Protein AF-A0A534IRU0-F1 (afdb_monomer_lite)

pLDDT: mean 70.31, std 22.99, range [24.11, 96.88]

Foldseek 3Di:
DPDDPPPVVVVVVVVVVVLVVLQFKKKKKKKKKKKKAFDQAKKKKKWAWDFPDAFDKDKDAFWDDWDWDQDPQGITTITIGGHIMMMMTMDMDMDTNVDDPPPPVPFDRDTTSDDPQKHKMAMDIPDQPTWMWIFIKMKMWMDGVFKIKIKADRQDIGTDHHGMDIGRYDIHDMDMDGGDPPVPVVPPVPPPPPDDDDDDDDDDDDDDDDDD

Secondary structure (DSSP, 8-state):
---STTSSHHHHHHHHHHHHHHHHEEEEEEEEEEEEE--TT-EEEEEEEPBSS--EEEEEEEEEEEEEEEETTEEEEEEEEEEEEEEEEEEEEEEETTS-TT-HHHH--PBTTEETTEEEEEEEESSTT---EEEEEEEEEEEETTEEEEE---SEEE-PPSEEEEEE-PPPPEEEEE---TTTSSSSTTTS-SS-----------------

Sequence (212 aa):
MIIVGFLLGTPVLLFGAQVGSMSATRTIDHLYNVDVRTDPSLAWTLWTPKASVDMAVTTQGSVRSIVPVTTSFGPMENVTGVGSVRVQWTLHRTFDRSVPMDSDARFSVTLSAQEDNTSHVWRMSANLNATIELSLGIHVAGSQVGESFECGGPNYSGKPSEGWDILRMGFGDCHVDYYLPWSDVILPGLVVGGAGVIGASAIALLPPKARP

Structure (mmCIF, N/CA/C/O backbone):
data_AF-A0A534IRU0-F1
#
_entry.id   AF-A0A534IRU0-F1
#
loop_
_atom_site.group_PDB
_atom_site.id
_atom_site.type_symbol
_atom_site.label_atom_id
_atom_site.label_alt_id
_atom_site.label_comp_id
_atom_site.label_asym_id
_atom_site.label_entity_id
_atom_site.label_seq_id
_atom_site.pdbx_PDB_ins_code
_atom_site.Cartn_x
_atom_site.Cartn_y
_atom_site.Cartn_z
_atom_site.occupancy
_atom_site.B_iso_or_equiv
_atom_site.auth_seq_id
_atom_site.auth_comp_id
_atom_site.auth_asym_id
_atom_site.auth_atom_id
_atom_site.pdbx_PDB_model_num
ATOM 1 N N . MET A 1 1 ? 59.462 -8.969 -29.889 1.00 31.30 1 MET A N 1
ATOM 2 C CA . MET A 1 1 ? 58.826 -8.811 -28.565 1.00 31.30 1 MET A CA 1
ATOM 3 C C . MET A 1 1 ? 57.659 -7.840 -28.729 1.00 31.30 1 MET A C 1
ATOM 5 O O . MET A 1 1 ? 57.860 -6.639 -28.662 1.00 31.30 1 MET A O 1
ATOM 9 N N . ILE A 1 2 ? 56.475 -8.342 -29.094 1.00 33.12 2 ILE A N 1
ATOM 10 C CA . ILE A 1 2 ? 55.255 -7.535 -29.293 1.00 33.12 2 ILE A CA 1
ATOM 11 C C . ILE A 1 2 ? 54.207 -8.124 -28.353 1.00 33.12 2 ILE A C 1
ATOM 13 O O . ILE A 1 2 ? 53.410 -8.970 -28.731 1.00 33.12 2 ILE A O 1
ATOM 17 N N . ILE A 1 3 ? 54.297 -7.742 -27.083 1.00 37.31 3 ILE A N 1
ATOM 18 C CA . ILE A 1 3 ? 53.297 -8.044 -26.055 1.00 37.31 3 ILE A CA 1
ATOM 19 C C . ILE A 1 3 ? 53.122 -6.753 -25.258 1.00 37.31 3 ILE A C 1
ATOM 21 O O . ILE A 1 3 ? 53.595 -6.635 -24.139 1.00 37.31 3 ILE A O 1
ATOM 25 N N . VAL A 1 4 ? 52.547 -5.727 -25.889 1.00 31.17 4 VAL A N 1
ATOM 26 C CA . VAL A 1 4 ? 52.145 -4.489 -25.188 1.00 31.17 4 VAL A CA 1
ATOM 27 C C . VAL A 1 4 ? 50.812 -3.941 -25.724 1.00 31.17 4 VAL A C 1
ATOM 29 O O . VAL A 1 4 ? 50.082 -3.287 -24.993 1.00 31.17 4 VAL A O 1
ATOM 32 N N . GLY A 1 5 ? 50.409 -4.274 -26.958 1.00 30.98 5 GLY A N 1
ATOM 33 C CA . GLY A 1 5 ? 49.167 -3.753 -27.554 1.00 30.98 5 GLY A CA 1
ATOM 34 C C . GLY A 1 5 ? 47.863 -4.442 -27.128 1.00 30.98 5 GLY A C 1
ATOM 35 O O . GLY A 1 5 ? 46.791 -3.917 -27.399 1.00 30.98 5 GLY A O 1
ATOM 36 N N . PHE A 1 6 ? 47.922 -5.603 -26.467 1.00 35.03 6 PHE A N 1
ATOM 37 C CA . PHE A 1 6 ? 46.732 -6.437 -26.222 1.00 35.03 6 PHE A CA 1
ATOM 38 C C . PHE A 1 6 ? 46.092 -6.264 -24.835 1.00 35.03 6 PHE A C 1
ATOM 40 O O . PHE A 1 6 ? 45.044 -6.843 -24.578 1.00 35.03 6 PHE A O 1
ATOM 47 N N . LEU A 1 7 ? 46.702 -5.478 -23.941 1.00 35.50 7 LEU A N 1
ATOM 48 C CA . LEU A 1 7 ? 46.230 -5.306 -22.557 1.00 35.50 7 LEU A CA 1
ATOM 49 C C . LEU A 1 7 ? 45.481 -3.987 -22.311 1.00 35.50 7 LEU A C 1
ATOM 51 O O . LEU A 1 7 ? 44.830 -3.854 -21.282 1.00 35.50 7 LEU A O 1
ATOM 55 N N . LEU A 1 8 ? 45.531 -3.033 -23.248 1.00 41.03 8 LEU A N 1
ATOM 56 C CA . LEU A 1 8 ? 44.844 -1.736 -23.129 1.00 41.03 8 LEU A CA 1
ATOM 57 C C . LEU A 1 8 ? 43.546 -1.654 -23.952 1.00 41.03 8 LEU A C 1
ATOM 59 O O . LEU A 1 8 ? 42.674 -0.856 -23.629 1.00 41.03 8 LEU A O 1
ATOM 63 N N . GLY A 1 9 ? 43.378 -2.497 -24.979 1.00 32.25 9 GLY A N 1
ATOM 64 C CA . GLY A 1 9 ? 42.157 -2.529 -25.800 1.00 32.25 9 GLY A CA 1
ATOM 65 C C . GLY A 1 9 ? 40.999 -3.299 -25.158 1.00 32.25 9 GLY A C 1
ATOM 66 O O . GLY A 1 9 ? 39.841 -2.911 -25.289 1.00 32.25 9 GLY A O 1
ATOM 67 N N . THR A 1 10 ? 41.304 -4.361 -24.414 1.00 43.12 10 THR A N 1
ATOM 68 C CA . THR A 1 10 ? 40.327 -5.173 -23.676 1.00 43.12 10 THR A CA 1
ATOM 69 C C . THR A 1 10 ? 39.610 -4.400 -22.571 1.00 43.12 10 THR A C 1
ATOM 71 O O . THR A 1 10 ? 38.384 -4.450 -22.562 1.00 43.12 10 THR A O 1
ATOM 74 N N . PRO A 1 11 ? 40.285 -3.649 -21.675 1.00 40.53 11 PRO A N 1
ATOM 75 C CA . PRO A 1 11 ? 39.578 -2.874 -20.664 1.00 40.53 11 PRO A CA 1
ATOM 76 C C . PRO A 1 11 ? 38.713 -1.783 -21.300 1.00 40.53 11 PRO A C 1
ATOM 78 O O . PRO A 1 11 ? 37.562 -1.663 -20.917 1.00 40.53 11 PRO A O 1
ATOM 81 N N . VAL A 1 12 ? 39.182 -1.051 -22.318 1.00 43.06 12 VAL A N 1
ATOM 82 C CA . VAL A 1 12 ? 38.387 0.022 -22.956 1.00 43.06 12 VAL A CA 1
ATOM 83 C C . VAL A 1 12 ? 37.134 -0.515 -23.656 1.00 43.06 12 VAL A C 1
ATOM 85 O O . VAL A 1 12 ? 36.068 0.082 -23.534 1.00 43.06 12 VAL A O 1
ATOM 88 N N . LEU A 1 13 ? 37.220 -1.662 -24.338 1.00 38.91 13 LEU A N 1
ATOM 89 C CA . LEU A 1 13 ? 36.048 -2.312 -24.937 1.00 38.91 13 LEU A CA 1
ATOM 90 C C . LEU A 1 13 ? 35.100 -2.891 -23.879 1.00 38.91 13 LEU A C 1
ATOM 92 O O . LEU A 1 13 ? 33.888 -2.812 -24.052 1.00 38.91 13 LEU A O 1
ATOM 96 N N . LEU A 1 14 ? 35.628 -3.433 -22.777 1.00 37.44 14 LEU A N 1
ATOM 97 C CA . LEU A 1 14 ? 34.817 -3.934 -21.664 1.00 37.44 14 LEU A CA 1
ATOM 98 C C . LEU A 1 14 ? 34.126 -2.793 -20.908 1.00 37.44 14 LEU A C 1
ATOM 100 O O . LEU A 1 14 ? 32.939 -2.905 -20.631 1.00 37.44 14 LEU A O 1
ATOM 104 N N . PHE A 1 15 ? 34.815 -1.680 -20.646 1.00 42.28 15 PHE A N 1
ATOM 105 C CA . PHE A 1 15 ? 34.232 -0.477 -20.047 1.00 42.28 15 PHE A CA 1
ATOM 106 C C . PHE A 1 15 ? 33.221 0.177 -20.993 1.00 42.28 15 PHE A C 1
ATOM 108 O O . PHE A 1 15 ? 32.134 0.530 -20.557 1.00 42.28 15 PHE A O 1
ATOM 115 N N . GLY A 1 16 ? 33.513 0.275 -22.293 1.00 32.31 16 GLY A N 1
ATOM 116 C CA . GLY A 1 16 ? 32.567 0.790 -23.288 1.00 32.31 16 GLY A CA 1
ATOM 117 C C . GLY A 1 16 ? 31.319 -0.086 -23.438 1.00 32.31 16 GLY A C 1
ATOM 118 O O . GLY A 1 16 ? 30.212 0.437 -23.536 1.00 32.31 16 GLY A O 1
ATOM 119 N N . ALA A 1 17 ? 31.469 -1.413 -23.390 1.00 41.66 17 ALA A N 1
ATOM 120 C CA . ALA A 1 17 ? 30.346 -2.348 -23.399 1.00 41.66 17 ALA A CA 1
ATOM 121 C C . ALA A 1 17 ? 29.557 -2.321 -22.082 1.00 41.66 17 ALA A C 1
ATOM 123 O O . ALA A 1 17 ? 28.333 -2.383 -22.117 1.00 41.66 17 ALA A O 1
ATOM 124 N N . GLN A 1 18 ? 30.224 -2.176 -20.933 1.00 43.22 18 GLN A N 1
ATOM 125 C CA . GLN A 1 18 ? 29.572 -2.039 -19.629 1.00 43.22 18 GLN A CA 1
ATOM 126 C C . GLN A 1 18 ? 28.800 -0.724 -19.530 1.00 43.22 18 GLN A C 1
ATOM 128 O O . GLN A 1 18 ? 27.612 -0.760 -19.234 1.00 43.22 18 GLN A O 1
ATOM 133 N N . VAL A 1 19 ? 29.409 0.410 -19.882 1.00 45.69 19 VAL A N 1
ATOM 134 C CA . VAL A 1 19 ? 28.742 1.721 -19.931 1.00 45.69 19 VAL A CA 1
ATOM 135 C C . VAL A 1 19 ? 27.625 1.721 -20.979 1.00 45.69 19 VAL A C 1
ATOM 137 O O . VAL A 1 19 ? 26.532 2.205 -20.703 1.00 45.69 19 VAL A O 1
ATOM 140 N N . GLY A 1 20 ? 27.844 1.100 -22.142 1.00 40.44 20 GLY A N 1
ATOM 141 C CA . GLY A 1 20 ? 26.822 0.914 -23.173 1.00 40.44 20 GLY A CA 1
ATOM 142 C C . GLY A 1 20 ? 25.637 0.077 -22.685 1.00 40.44 20 GLY A C 1
ATOM 143 O O . GLY A 1 20 ? 24.493 0.492 -22.849 1.00 40.44 20 GLY A O 1
ATOM 144 N N . SER A 1 21 ? 25.895 -1.050 -22.017 1.00 49.34 21 SER A N 1
ATOM 145 C CA . SER A 1 21 ? 24.863 -1.918 -21.436 1.00 49.34 21 SER A CA 1
ATOM 146 C C . SER A 1 21 ? 24.114 -1.250 -20.280 1.00 49.34 21 SER A C 1
ATOM 148 O O . SER A 1 21 ? 22.890 -1.291 -20.257 1.00 49.34 21 SER A O 1
ATOM 150 N N . MET A 1 22 ? 24.815 -0.536 -19.392 1.00 48.47 22 MET A N 1
ATOM 151 C CA . MET A 1 22 ? 24.213 0.242 -18.306 1.00 48.47 22 MET A CA 1
ATOM 152 C C . MET A 1 22 ? 23.376 1.404 -18.856 1.00 48.47 22 MET A C 1
ATOM 154 O O . MET A 1 22 ? 22.327 1.717 -18.304 1.00 48.47 22 MET A O 1
ATOM 158 N N . SER A 1 23 ? 23.781 1.999 -19.984 1.00 57.50 23 SER A N 1
ATOM 159 C CA . SER A 1 23 ? 22.988 3.008 -20.705 1.00 57.50 23 SER A CA 1
ATOM 160 C C . SER A 1 23 ? 21.776 2.434 -21.452 1.00 57.50 23 SER A C 1
ATOM 162 O O . SER A 1 23 ? 20.895 3.189 -21.866 1.00 57.50 23 SER A O 1
ATOM 164 N N . ALA A 1 24 ? 21.737 1.112 -21.652 1.00 60.44 24 ALA A N 1
ATOM 165 C CA . ALA A 1 24 ? 20.678 0.394 -22.357 1.00 60.44 24 ALA A CA 1
ATOM 166 C C . ALA A 1 24 ? 19.673 -0.275 -21.407 1.00 60.44 24 ALA A C 1
ATOM 168 O O . ALA A 1 24 ? 18.633 -0.740 -21.864 1.00 60.44 24 ALA A O 1
ATOM 169 N N . THR A 1 25 ? 19.951 -0.316 -20.104 1.00 70.69 25 THR A N 1
ATOM 170 C CA . THR A 1 25 ? 19.052 -0.877 -19.092 1.00 70.69 25 THR A CA 1
ATOM 171 C C . THR A 1 25 ? 18.449 0.217 -18.227 1.00 70.69 25 THR A C 1
ATOM 173 O O . THR A 1 25 ? 19.157 1.110 -17.764 1.00 70.69 25 THR A O 1
ATOM 176 N N . ARG A 1 26 ? 17.152 0.104 -17.952 1.00 74.88 26 ARG A N 1
ATOM 177 C CA . ARG A 1 26 ? 16.434 0.946 -16.994 1.00 74.88 26 ARG A CA 1
ATOM 178 C C . ARG A 1 26 ? 15.885 0.077 -15.871 1.00 74.88 26 ARG A C 1
ATOM 180 O O . ARG A 1 26 ? 15.280 -0.964 -16.135 1.00 74.88 26 ARG A O 1
ATOM 187 N N . THR A 1 27 ? 16.067 0.511 -14.634 1.00 83.31 27 THR A N 1
ATOM 188 C CA . THR A 1 27 ? 15.465 -0.111 -13.450 1.00 83.31 27 THR A CA 1
ATOM 189 C C . THR A 1 27 ? 14.258 0.695 -13.004 1.00 83.31 27 THR A C 1
ATOM 191 O O . THR A 1 27 ? 14.302 1.923 -13.024 1.00 83.31 27 THR A O 1
ATOM 194 N N . ILE A 1 28 ? 13.172 0.009 -12.650 1.00 83.81 28 ILE A N 1
ATOM 195 C CA . ILE A 1 28 ? 11.937 0.609 -12.142 1.00 83.81 28 ILE A CA 1
ATOM 196 C C . ILE A 1 28 ? 11.511 -0.152 -10.889 1.00 83.81 28 ILE A C 1
ATOM 198 O O . ILE A 1 28 ? 11.293 -1.365 -10.937 1.00 83.81 28 ILE A O 1
ATOM 202 N N . ASP A 1 29 ? 11.356 0.583 -9.799 1.00 87.62 29 ASP A N 1
ATOM 203 C CA . ASP A 1 29 ? 10.883 0.118 -8.507 1.00 87.62 29 ASP A CA 1
ATOM 204 C C . ASP A 1 29 ? 9.484 0.660 -8.240 1.00 87.62 29 ASP A C 1
ATOM 206 O O . ASP A 1 29 ? 9.260 1.869 -8.245 1.00 87.62 29 ASP A O 1
ATOM 210 N N . HIS A 1 30 ? 8.544 -0.243 -7.978 1.00 86.81 30 HIS A N 1
ATOM 211 C CA . HIS A 1 30 ? 7.201 0.097 -7.519 1.00 86.81 30 HIS A CA 1
ATOM 212 C C . HIS A 1 30 ? 7.085 -0.204 -6.035 1.00 86.81 30 HIS A C 1
ATOM 214 O O . HIS A 1 30 ? 7.456 -1.293 -5.586 1.00 86.81 30 HIS A O 1
ATOM 220 N N . LEU A 1 31 ? 6.531 0.740 -5.290 1.00 88.81 31 LEU A N 1
ATOM 221 C CA . LEU A 1 31 ? 6.338 0.664 -3.852 1.00 88.81 31 LEU A CA 1
ATOM 222 C C . LEU A 1 31 ? 4.876 0.964 -3.544 1.00 88.81 31 LEU A C 1
ATOM 224 O O . LEU A 1 31 ? 4.389 2.042 -3.862 1.00 88.81 31 LEU A O 1
ATOM 228 N N . TYR A 1 32 ? 4.183 0.037 -2.898 1.00 88.31 32 TYR A N 1
ATOM 229 C CA . TYR A 1 32 ? 2.865 0.287 -2.329 1.00 88.31 32 TYR A CA 1
ATOM 230 C C . TYR A 1 32 ? 2.980 0.256 -0.809 1.00 88.31 32 TYR A C 1
ATOM 232 O O . TYR A 1 32 ? 3.400 -0.749 -0.239 1.00 88.31 32 TYR A O 1
ATOM 240 N N . ASN A 1 33 ? 2.649 1.371 -0.166 1.00 90.25 33 ASN A N 1
ATOM 241 C CA . ASN A 1 33 ? 2.799 1.568 1.269 1.00 90.25 33 ASN A CA 1
ATOM 242 C C . ASN A 1 33 ? 1.431 1.686 1.939 1.00 90.25 33 ASN A C 1
ATOM 244 O O . ASN A 1 33 ? 0.564 2.433 1.481 1.00 90.25 33 ASN A O 1
ATOM 248 N N . VAL A 1 34 ? 1.281 0.978 3.056 1.00 91.88 34 VAL A N 1
ATOM 249 C CA . VAL A 1 34 ? 0.159 1.079 3.989 1.00 91.88 34 VAL A CA 1
ATOM 250 C C . VAL A 1 34 ? 0.735 1.372 5.370 1.00 91.88 34 VAL A C 1
ATOM 252 O O . VAL A 1 34 ? 1.361 0.516 5.997 1.00 91.88 34 VAL A O 1
ATOM 255 N N . ASP A 1 35 ? 0.513 2.583 5.856 1.00 94.19 35 ASP A N 1
ATOM 256 C CA . ASP A 1 35 ? 0.901 3.045 7.182 1.00 94.19 35 ASP A CA 1
ATOM 257 C C . ASP A 1 35 ? -0.344 3.182 8.056 1.00 94.19 35 ASP A C 1
ATOM 259 O O . ASP A 1 35 ? -1.236 3.977 7.759 1.00 94.19 35 ASP A O 1
ATOM 263 N N . VAL A 1 36 ? -0.385 2.449 9.165 1.00 95.25 36 VAL A N 1
ATOM 264 C CA . VAL A 1 36 ? -1.433 2.573 10.182 1.00 95.25 36 VAL A CA 1
ATOM 265 C C . VAL A 1 36 ? -0.831 3.220 11.418 1.00 95.25 36 VAL A C 1
ATOM 267 O O . VAL A 1 36 ? 0.158 2.729 11.964 1.00 95.25 36 VAL A O 1
ATOM 270 N N . ARG A 1 37 ? -1.434 4.312 11.884 1.00 95.81 37 ARG A N 1
ATOM 271 C CA . ARG A 1 37 ? -1.051 5.017 13.110 1.00 95.81 37 ARG A CA 1
ATOM 272 C C . ARG A 1 37 ? -2.208 5.008 14.094 1.00 95.81 37 ARG A C 1
ATOM 274 O O . ARG A 1 37 ? -3.296 5.499 13.803 1.00 95.81 37 ARG A O 1
ATOM 281 N N . THR A 1 38 ? -1.975 4.414 15.256 1.00 95.38 38 THR A N 1
ATOM 282 C CA . THR A 1 38 ? -2.978 4.282 16.317 1.00 95.38 38 THR A CA 1
ATOM 283 C C . THR A 1 38 ? -2.335 3.902 17.654 1.00 95.38 38 THR A C 1
ATOM 285 O O . THR A 1 38 ? -1.119 3.680 17.731 1.00 95.38 38 THR A O 1
ATOM 288 N N . ASP A 1 39 ? -3.160 3.813 18.699 1.00 94.50 39 ASP A N 1
ATOM 289 C CA . ASP A 1 39 ? -2.761 3.467 20.060 1.00 94.50 39 ASP A CA 1
ATOM 290 C C . ASP A 1 39 ? -2.065 2.096 20.119 1.00 94.50 39 ASP A C 1
ATOM 292 O O . ASP A 1 39 ? -2.573 1.135 19.536 1.00 94.50 39 ASP A O 1
ATOM 296 N N . PRO A 1 40 ? -0.952 1.940 20.866 1.00 93.75 40 PRO A N 1
ATOM 297 C CA . PRO A 1 40 ? -0.112 0.737 20.830 1.00 93.75 40 PRO A CA 1
ATOM 298 C C . PRO A 1 40 ? -0.810 -0.586 21.163 1.00 93.75 40 PRO A C 1
ATOM 300 O O . PRO A 1 40 ? -0.311 -1.642 20.786 1.00 93.75 40 PRO A O 1
ATOM 303 N N . SER A 1 41 ? -1.924 -0.549 21.895 1.00 93.56 41 SER A N 1
ATOM 304 C CA . SER A 1 41 ? -2.689 -1.729 22.310 1.00 93.56 41 SER A CA 1
ATOM 305 C C . SER A 1 41 ? -3.928 -1.991 21.452 1.00 93.56 41 SER A C 1
ATOM 307 O O . 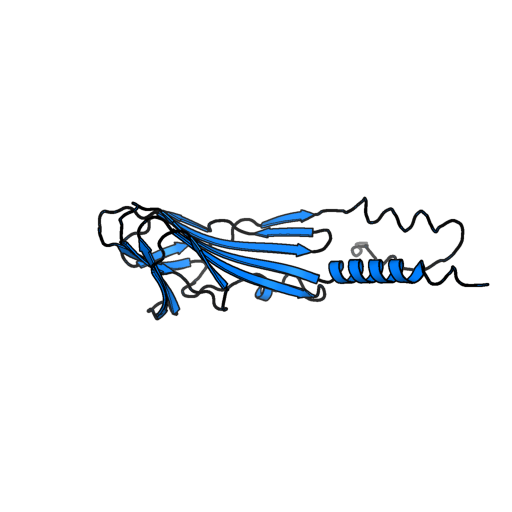SER A 1 41 ? -4.580 -3.023 21.633 1.00 93.56 41 SER A O 1
ATOM 309 N N . LEU A 1 42 ? -4.273 -1.092 20.525 1.00 95.00 42 LEU A N 1
ATOM 310 C CA . LEU A 1 42 ? -5.474 -1.233 19.715 1.00 95.00 42 LEU A CA 1
ATOM 311 C C . LEU A 1 42 ? -5.275 -2.317 18.658 1.00 95.00 42 LEU A C 1
ATOM 313 O O . LEU A 1 42 ? -4.418 -2.191 17.785 1.00 95.00 42 LEU A O 1
ATOM 317 N N . ALA A 1 43 ? -6.105 -3.356 18.713 1.00 95.50 43 ALA A N 1
ATOM 318 C CA . ALA A 1 43 ? -6.213 -4.341 17.647 1.00 95.50 43 ALA A CA 1
ATOM 319 C C . ALA A 1 43 ? -7.156 -3.845 16.547 1.00 95.50 43 ALA A C 1
ATOM 321 O O . ALA A 1 43 ? -8.232 -3.305 16.831 1.00 95.50 43 ALA A O 1
ATOM 322 N N . TRP A 1 44 ? -6.766 -4.069 15.297 1.00 95.75 44 TRP A N 1
ATOM 323 C CA . TRP A 1 44 ? -7.523 -3.628 14.133 1.00 95.75 44 TRP A CA 1
ATOM 324 C C . TRP A 1 44 ? -7.370 -4.589 12.954 1.00 95.75 44 TRP A C 1
ATOM 326 O O . TRP A 1 44 ? -6.466 -5.427 12.897 1.00 95.75 44 TRP A O 1
ATOM 336 N N . THR A 1 45 ? -8.310 -4.470 12.025 1.00 96.19 45 THR A N 1
ATOM 337 C CA . THR A 1 45 ? -8.342 -5.153 10.734 1.00 96.19 45 THR A CA 1
ATOM 338 C C . THR A 1 45 ? -8.565 -4.115 9.647 1.00 96.19 45 THR A C 1
ATOM 340 O O . THR A 1 45 ? -9.405 -3.224 9.796 1.00 96.19 45 THR A O 1
ATOM 343 N N . LEU A 1 46 ? -7.809 -4.238 8.565 1.00 95.25 46 LEU A N 1
ATOM 344 C CA . LEU A 1 46 ? -7.885 -3.379 7.400 1.00 95.25 46 LEU A CA 1
ATOM 345 C C . LEU A 1 46 ? -7.928 -4.252 6.147 1.00 95.25 46 LEU A C 1
ATOM 347 O O . LEU A 1 46 ? -7.085 -5.130 5.976 1.00 95.25 46 LEU A O 1
ATOM 351 N N . TRP A 1 47 ? -8.889 -4.007 5.266 1.00 94.44 47 TRP A N 1
ATOM 352 C CA . TRP A 1 47 ? -8.875 -4.553 3.915 1.00 94.44 47 TRP A CA 1
ATOM 353 C C . TRP A 1 47 ? -8.396 -3.466 2.972 1.00 94.44 47 TRP A C 1
ATOM 355 O O . TRP A 1 47 ? -9.044 -2.423 2.848 1.00 94.44 47 TRP A O 1
ATOM 365 N N . THR A 1 48 ? -7.253 -3.704 2.335 1.00 91.50 48 THR A N 1
ATOM 366 C CA . THR A 1 48 ? -6.641 -2.767 1.393 1.00 91.50 48 THR A CA 1
ATOM 367 C C . THR A 1 48 ? -6.657 -3.318 -0.029 1.00 91.50 48 THR A C 1
ATOM 369 O O . THR A 1 48 ? -6.680 -4.536 -0.227 1.00 91.50 48 THR A O 1
ATOM 372 N N . PRO A 1 49 ? -6.641 -2.441 -1.043 1.00 87.69 49 PRO A N 1
ATOM 373 C CA . PRO A 1 49 ? -6.458 -2.845 -2.428 1.00 87.69 49 PRO A CA 1
ATOM 374 C C . PRO A 1 49 ? -5.236 -3.743 -2.602 1.00 87.69 49 PRO A C 1
ATOM 376 O O . PRO A 1 49 ? -4.170 -3.482 -2.036 1.00 87.69 49 PRO A O 1
ATOM 379 N N . LYS A 1 50 ? -5.402 -4.790 -3.405 1.00 86.00 50 LYS A N 1
ATOM 380 C CA . LYS A 1 50 ? -4.364 -5.75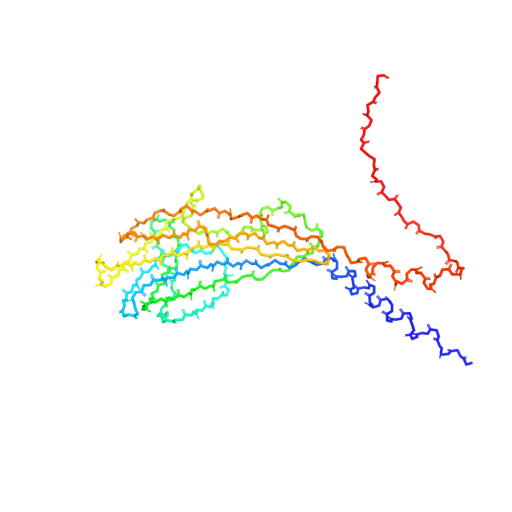0 -3.764 1.00 86.00 50 LYS A CA 1
ATOM 381 C C . LYS A 1 50 ? -3.762 -5.369 -5.113 1.00 86.00 50 LYS A C 1
ATOM 383 O O . LYS A 1 50 ? -4.489 -5.071 -6.055 1.00 86.00 50 LYS A O 1
ATOM 388 N N . ALA A 1 51 ? -2.443 -5.440 -5.246 1.00 82.94 51 ALA A N 1
ATOM 389 C CA . ALA A 1 51 ? -1.805 -5.304 -6.549 1.00 82.94 51 ALA A CA 1
ATOM 390 C C . ALA A 1 51 ? -2.212 -6.446 -7.499 1.00 82.94 51 ALA A C 1
ATOM 392 O O . ALA A 1 51 ? -2.267 -7.614 -7.117 1.00 82.94 51 ALA A O 1
ATOM 393 N N . SER A 1 52 ? -2.465 -6.113 -8.765 1.00 79.38 52 SER A N 1
ATOM 394 C CA . SER A 1 52 ? -2.744 -7.081 -9.844 1.00 79.38 52 SER A CA 1
ATOM 395 C C . SER A 1 52 ? -1.581 -8.038 -10.143 1.00 79.38 52 SER A C 1
ATOM 397 O O . SER A 1 52 ? -1.755 -9.028 -10.851 1.00 79.38 52 SER A O 1
ATOM 399 N N . VAL A 1 53 ? -0.402 -7.746 -9.599 1.00 82.31 53 VAL A N 1
ATOM 400 C CA . VAL A 1 53 ? 0.823 -8.531 -9.716 1.00 82.31 53 VAL A CA 1
ATOM 401 C C . VAL A 1 53 ? 1.338 -8.888 -8.331 1.00 82.31 53 VAL A C 1
ATOM 403 O O . VAL A 1 53 ? 1.156 -8.127 -7.380 1.00 82.31 53 VAL A O 1
ATOM 406 N N . ASP A 1 54 ? 2.020 -10.023 -8.226 1.00 84.69 54 ASP A N 1
ATOM 407 C CA . ASP A 1 54 ? 2.666 -10.406 -6.978 1.00 84.69 54 ASP A CA 1
ATOM 408 C C . ASP A 1 54 ? 3.849 -9.472 -6.684 1.00 84.69 54 ASP A C 1
ATOM 410 O O . ASP A 1 54 ? 4.682 -9.184 -7.548 1.00 84.69 54 ASP A O 1
ATOM 414 N N . MET A 1 55 ? 3.908 -8.991 -5.445 1.00 88.81 55 MET A N 1
ATOM 415 C CA . MET A 1 55 ? 4.931 -8.078 -4.941 1.00 88.81 55 MET A CA 1
ATOM 416 C C . MET A 1 55 ? 5.529 -8.660 -3.660 1.00 88.81 55 MET A C 1
ATOM 418 O O . MET A 1 55 ? 4.817 -9.272 -2.859 1.00 88.81 55 MET A O 1
ATOM 422 N N . ALA A 1 56 ? 6.827 -8.458 -3.443 1.00 92.69 56 ALA A N 1
ATOM 423 C CA . ALA A 1 56 ? 7.468 -8.859 -2.196 1.00 92.69 56 ALA A CA 1
ATOM 424 C C . ALA A 1 56 ? 6.955 -7.977 -1.051 1.00 92.69 56 ALA A C 1
ATOM 426 O O . ALA A 1 56 ? 6.822 -6.770 -1.225 1.00 92.69 56 ALA A O 1
ATOM 427 N N . VAL A 1 57 ? 6.670 -8.558 0.116 1.00 93.62 57 VAL A N 1
ATOM 428 C CA . VAL A 1 57 ? 6.104 -7.824 1.256 1.00 93.62 57 VAL A CA 1
ATOM 429 C C . VAL A 1 57 ? 7.106 -7.702 2.396 1.00 93.62 57 VAL A C 1
ATOM 431 O O . VAL A 1 57 ? 7.795 -8.655 2.757 1.00 93.62 57 VAL A O 1
ATOM 434 N N . THR A 1 58 ? 7.157 -6.516 2.988 1.00 95.12 58 THR A N 1
ATOM 435 C CA . THR A 1 58 ? 7.905 -6.225 4.210 1.00 95.12 58 THR A CA 1
ATOM 436 C C . THR A 1 58 ? 6.994 -5.528 5.211 1.00 95.12 58 THR A C 1
ATOM 438 O O . THR A 1 58 ? 6.099 -4.769 4.839 1.00 95.12 58 THR A O 1
ATOM 441 N N . THR A 1 59 ? 7.195 -5.806 6.496 1.00 95.94 59 THR A N 1
ATOM 442 C CA . THR A 1 59 ? 6.349 -5.291 7.578 1.00 95.94 59 THR A CA 1
ATOM 443 C C . THR A 1 59 ? 7.196 -4.706 8.697 1.00 95.94 59 THR A C 1
ATOM 445 O O . THR A 1 59 ? 8.237 -5.265 9.043 1.00 95.94 59 THR A O 1
ATOM 448 N N . GLN A 1 60 ? 6.721 -3.629 9.313 1.00 95.44 60 GLN A N 1
ATOM 449 C CA . GLN A 1 60 ? 7.273 -3.052 10.537 1.00 95.44 60 GLN A CA 1
ATOM 450 C C . GLN A 1 60 ? 6.168 -2.925 11.589 1.00 95.44 60 GLN A C 1
ATOM 452 O O . GLN A 1 60 ? 5.030 -2.585 11.264 1.00 95.44 60 GLN A O 1
ATOM 457 N N . GLY A 1 61 ? 6.514 -3.161 12.854 1.00 93.50 61 GLY A N 1
ATOM 458 C CA . GLY A 1 61 ? 5.546 -3.209 13.950 1.00 93.50 61 GLY A CA 1
ATOM 459 C C . GLY A 1 61 ? 4.843 -4.565 14.063 1.00 93.50 61 GLY A C 1
ATOM 460 O O . GLY A 1 61 ? 5.288 -5.570 13.509 1.00 93.50 61 GLY A O 1
ATOM 461 N N . SER A 1 62 ? 3.745 -4.594 14.816 1.00 93.94 62 SER A N 1
ATOM 462 C CA . SER A 1 62 ? 3.033 -5.827 15.172 1.00 93.94 62 SER A CA 1
ATOM 463 C C . SER A 1 62 ? 1.948 -6.184 14.152 1.00 93.94 62 SER A C 1
ATOM 465 O O . SER A 1 62 ? 0.753 -6.143 14.458 1.00 93.94 62 SER A O 1
ATOM 467 N N . VAL A 1 63 ? 2.365 -6.545 12.936 1.00 94.44 63 VAL A N 1
ATOM 468 C CA . VAL A 1 63 ? 1.478 -7.134 11.917 1.00 94.44 63 VAL A CA 1
ATOM 469 C C . VAL A 1 63 ? 1.241 -8.606 12.253 1.00 94.44 63 VAL A C 1
ATOM 471 O O . VAL A 1 63 ? 2.184 -9.349 12.516 1.00 94.44 63 VAL A O 1
ATOM 474 N N . ARG A 1 64 ? -0.022 -9.033 12.270 1.00 91.25 64 ARG A N 1
ATOM 475 C CA . ARG A 1 64 ? -0.418 -10.406 12.619 1.00 91.25 64 ARG A CA 1
ATOM 476 C C . ARG A 1 64 ? -0.643 -11.277 11.393 1.00 91.25 64 ARG A C 1
ATOM 478 O O . ARG A 1 64 ? -0.241 -12.436 11.392 1.00 91.25 64 ARG A O 1
ATOM 485 N N . SER A 1 65 ? -1.301 -10.742 10.370 1.00 89.69 65 SER A N 1
ATOM 486 C CA . SER A 1 65 ? -1.574 -11.479 9.139 1.00 89.69 65 SER A CA 1
ATOM 487 C C . SER A 1 65 ? -1.728 -10.542 7.955 1.00 89.69 65 SER A C 1
ATOM 489 O O . SER A 1 65 ? -2.258 -9.442 8.100 1.00 89.69 65 SER A O 1
ATOM 491 N N . ILE A 1 66 ? -1.330 -11.037 6.787 1.00 92.38 66 ILE A N 1
ATOM 492 C CA . ILE A 1 66 ? -1.664 -10.481 5.479 1.00 92.38 66 ILE A CA 1
ATOM 493 C C . ILE A 1 66 ? -2.162 -11.666 4.662 1.00 92.38 66 ILE A C 1
ATOM 495 O O . ILE A 1 66 ? -1.391 -12.584 4.379 1.00 92.38 66 ILE A O 1
ATOM 499 N N . VAL A 1 67 ? -3.464 -11.707 4.394 1.00 92.44 67 VAL A N 1
ATOM 500 C CA . VAL A 1 67 ? -4.088 -12.805 3.648 1.00 92.44 67 VAL A CA 1
ATOM 501 C C . VAL A 1 67 ? -5.042 -12.258 2.591 1.00 92.44 67 VAL A C 1
ATOM 503 O O . VAL A 1 67 ? -5.773 -11.309 2.880 1.00 92.44 67 VAL A O 1
ATOM 506 N N . PRO A 1 68 ? -5.122 -12.874 1.401 1.00 91.00 68 PRO A N 1
ATOM 507 C CA . PRO A 1 68 ? -6.097 -12.466 0.401 1.00 91.00 68 PRO A CA 1
ATOM 508 C C . PRO A 1 68 ? -7.533 -12.640 0.911 1.00 91.00 68 PRO A C 1
ATOM 510 O O . PRO A 1 68 ? -7.875 -13.661 1.512 1.00 91.00 68 PRO A O 1
ATOM 513 N N . VAL A 1 69 ? -8.397 -11.673 0.614 1.00 92.69 69 VAL A N 1
ATOM 514 C CA . VAL A 1 69 ? -9.842 -11.728 0.867 1.00 92.69 69 VAL A CA 1
ATOM 515 C C . VAL A 1 69 ? -10.600 -11.341 -0.400 1.00 92.69 69 VAL A C 1
ATOM 517 O O . VAL A 1 69 ? -10.181 -10.458 -1.139 1.00 92.69 69 VAL A O 1
ATOM 520 N N . THR A 1 70 ? -11.712 -12.017 -0.689 1.00 91.00 70 THR A N 1
ATOM 521 C CA . THR A 1 70 ? -12.594 -11.645 -1.808 1.00 91.00 70 THR A CA 1
ATOM 522 C C . THR A 1 70 ? -13.751 -10.813 -1.278 1.00 91.00 70 THR A C 1
ATOM 524 O O . THR A 1 70 ? -14.414 -11.220 -0.326 1.00 91.00 70 THR A O 1
ATOM 527 N N . THR A 1 71 ? -13.996 -9.659 -1.893 1.00 90.12 71 THR A N 1
ATOM 528 C CA . THR A 1 71 ? -15.047 -8.716 -1.491 1.00 90.12 71 THR A CA 1
ATOM 529 C C . THR A 1 71 ? -15.973 -8.408 -2.669 1.00 90.12 71 THR A C 1
ATOM 531 O O . THR A 1 71 ? -15.687 -8.785 -3.806 1.00 90.12 71 THR A O 1
ATOM 534 N N . SER A 1 72 ? -17.070 -7.687 -2.421 1.00 87.19 72 SER A N 1
ATOM 535 C CA . SER A 1 72 ? -17.954 -7.181 -3.483 1.00 87.19 72 SER A CA 1
ATOM 536 C C . SER A 1 72 ? -17.256 -6.222 -4.453 1.00 87.19 72 SER A C 1
ATOM 538 O O . SER A 1 72 ? -17.743 -6.035 -5.561 1.00 87.19 72 SER A O 1
ATOM 540 N N . PHE A 1 73 ? -16.121 -5.645 -4.050 1.00 84.44 73 PHE A N 1
ATOM 541 C CA . PHE A 1 73 ? -15.315 -4.725 -4.855 1.00 84.44 73 PHE A CA 1
ATOM 542 C C . PHE A 1 73 ? -14.107 -5.417 -5.513 1.00 84.44 73 PHE A C 1
ATOM 544 O O . PHE A 1 73 ? -13.295 -4.771 -6.167 1.00 84.44 73 PHE A O 1
ATOM 551 N N . GLY A 1 74 ? -13.979 -6.741 -5.356 1.00 85.81 74 GLY A N 1
ATOM 552 C CA . GLY A 1 74 ? -12.878 -7.538 -5.897 1.00 85.81 74 GLY A CA 1
ATOM 553 C C . GLY A 1 74 ? -11.926 -8.088 -4.826 1.00 85.81 74 GLY A C 1
ATOM 554 O O . GLY A 1 74 ? -12.232 -8.044 -3.627 1.00 85.81 74 GLY A O 1
ATOM 555 N N . PRO A 1 75 ? -10.787 -8.673 -5.242 1.00 88.62 75 PRO A N 1
ATOM 556 C CA . PRO A 1 75 ? -9.797 -9.221 -4.317 1.00 88.62 75 PRO A CA 1
ATOM 557 C C . PRO A 1 75 ? -9.118 -8.094 -3.533 1.00 88.62 75 PRO A C 1
ATOM 559 O O . PRO A 1 75 ? -8.816 -7.059 -4.103 1.00 88.62 75 PRO A O 1
ATOM 562 N N . MET A 1 76 ? -8.845 -8.279 -2.251 1.00 91.62 76 MET A N 1
ATOM 563 C CA . MET A 1 76 ? -8.170 -7.313 -1.377 1.00 91.62 76 MET A CA 1
ATOM 564 C C . MET A 1 76 ? -7.185 -8.048 -0.463 1.00 91.62 76 MET A C 1
ATOM 566 O O . MET A 1 76 ? -7.235 -9.275 -0.355 1.00 91.62 76 MET A O 1
ATOM 570 N N . GLU A 1 77 ? -6.293 -7.317 0.198 1.00 93.19 77 GLU A N 1
ATOM 571 C CA . GLU A 1 77 ? -5.426 -7.855 1.247 1.00 93.19 77 GLU A CA 1
ATOM 572 C C . GLU A 1 77 ? -6.035 -7.562 2.618 1.00 93.19 77 GLU A C 1
ATOM 574 O O . GLU A 1 77 ? -6.293 -6.410 2.967 1.00 93.19 77 GLU A O 1
ATOM 579 N N . ASN A 1 78 ? -6.271 -8.610 3.406 1.00 94.69 78 ASN A N 1
ATOM 580 C CA . ASN A 1 78 ? -6.693 -8.500 4.793 1.00 94.69 78 ASN A CA 1
ATOM 581 C C . ASN A 1 78 ? -5.460 -8.397 5.692 1.00 94.69 78 ASN A C 1
ATOM 583 O O . ASN A 1 78 ? -4.806 -9.399 6.003 1.00 94.69 78 ASN A O 1
ATOM 587 N N . VAL A 1 79 ? -5.171 -7.167 6.103 1.00 95.75 79 VAL A N 1
ATOM 588 C CA . VAL A 1 79 ? -4.083 -6.807 7.000 1.00 95.75 79 VAL A CA 1
ATOM 589 C C . VAL A 1 79 ? -4.636 -6.682 8.414 1.00 95.75 79 VAL A C 1
ATOM 591 O O . VAL A 1 79 ? -5.502 -5.852 8.690 1.00 95.75 79 VAL A O 1
ATOM 594 N N . THR A 1 80 ? -4.113 -7.482 9.337 1.00 96.38 80 THR A N 1
ATOM 595 C CA . THR A 1 80 ? -4.452 -7.373 10.762 1.00 96.38 80 THR A CA 1
ATOM 596 C C . THR A 1 80 ? -3.225 -7.002 11.575 1.00 96.38 80 THR A C 1
ATOM 598 O O . THR A 1 80 ? -2.102 -7.415 11.266 1.00 96.38 80 THR A O 1
ATOM 601 N N . GLY A 1 81 ? -3.425 -6.232 12.639 1.00 96.25 81 GLY A N 1
ATOM 602 C CA . GLY A 1 81 ? -2.318 -5.757 13.457 1.00 96.25 81 GLY A CA 1
ATOM 603 C C . GLY A 1 81 ? -2.743 -5.233 14.818 1.00 96.25 81 GLY A C 1
ATOM 604 O O . GLY A 1 81 ? -3.925 -5.214 15.172 1.00 96.25 81 GLY A O 1
ATOM 605 N N . VAL A 1 82 ? -1.737 -4.848 15.599 1.00 96.31 82 VAL A N 1
ATOM 606 C CA . VAL A 1 82 ? -1.902 -4.156 16.879 1.00 96.31 82 VAL A CA 1
ATOM 607 C C . VAL A 1 82 ? -0.987 -2.944 16.908 1.00 96.31 82 VAL A C 1
ATOM 609 O O . VAL A 1 82 ? 0.193 -3.053 16.573 1.00 96.31 82 VAL A O 1
ATOM 612 N N . GLY A 1 83 ? -1.521 -1.805 17.335 1.00 95.56 83 GLY A N 1
ATOM 613 C CA . GLY A 1 83 ? -0.767 -0.562 17.361 1.00 95.56 83 GLY A CA 1
ATOM 614 C C . GLY A 1 83 ? -0.426 -0.049 15.970 1.00 95.56 83 GLY A C 1
ATOM 615 O O . GLY A 1 83 ? -1.066 -0.400 14.977 1.00 95.56 83 GLY A O 1
ATOM 616 N N . SER A 1 84 ? 0.577 0.821 15.917 1.00 96.62 84 SER A N 1
ATOM 617 C CA . SER A 1 84 ? 1.039 1.406 14.662 1.00 96.62 84 SER A CA 1
ATOM 618 C C . SER A 1 84 ? 1.904 0.413 13.884 1.00 96.62 84 SER A C 1
ATOM 620 O O . SER A 1 84 ? 2.807 -0.204 14.457 1.00 96.62 84 SER A O 1
ATOM 622 N N . VAL A 1 85 ? 1.644 0.269 12.585 1.00 96.88 85 VAL A N 1
ATOM 623 C CA . VAL A 1 85 ? 2.394 -0.630 11.696 1.00 96.88 85 VAL A CA 1
ATOM 624 C C . VAL A 1 85 ? 2.641 0.020 10.345 1.00 96.88 85 VAL A C 1
ATOM 626 O O . VAL A 1 85 ? 1.906 0.915 9.925 1.00 96.88 85 VAL A O 1
ATOM 629 N N . ARG A 1 86 ? 3.637 -0.503 9.636 1.00 95.38 86 ARG A N 1
ATOM 630 C CA . ARG A 1 86 ? 3.854 -0.233 8.217 1.00 95.38 86 ARG A CA 1
ATOM 631 C C . ARG A 1 86 ? 3.903 -1.547 7.465 1.00 95.38 86 ARG A C 1
ATOM 633 O O . ARG A 1 86 ? 4.602 -2.469 7.885 1.00 95.38 86 ARG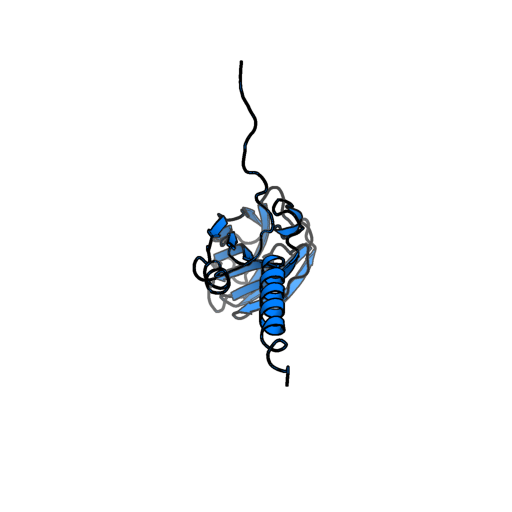 A O 1
ATOM 640 N N . VAL A 1 87 ? 3.199 -1.613 6.348 1.00 95.06 87 VAL A N 1
ATOM 641 C CA . VAL A 1 87 ? 3.316 -2.692 5.372 1.00 95.06 87 VAL A CA 1
ATOM 642 C C . VAL A 1 87 ? 3.729 -2.078 4.048 1.00 95.06 87 VAL A C 1
ATOM 644 O O . VAL A 1 87 ? 3.135 -1.098 3.604 1.00 95.06 87 VAL A O 1
ATOM 647 N N . GLN A 1 88 ? 4.763 -2.643 3.443 1.00 93.38 88 GLN A N 1
ATOM 648 C CA . GLN A 1 88 ? 5.327 -2.168 2.193 1.00 93.38 88 GLN A CA 1
ATOM 649 C C . GLN A 1 88 ? 5.455 -3.341 1.227 1.00 93.38 88 GLN A C 1
ATOM 651 O O . GLN A 1 88 ? 6.141 -4.326 1.518 1.00 93.38 88 GLN A O 1
ATOM 656 N N . TRP A 1 89 ? 4.807 -3.212 0.074 1.00 92.38 89 TRP A N 1
ATOM 657 C CA . TRP A 1 89 ? 4.931 -4.126 -1.053 1.00 92.38 89 TRP A CA 1
ATOM 658 C C . TRP A 1 89 ? 5.876 -3.526 -2.084 1.00 92.38 89 TRP A C 1
ATOM 660 O O . TRP A 1 89 ? 5.731 -2.359 -2.449 1.00 92.38 89 TRP A O 1
ATOM 670 N N . THR A 1 90 ? 6.831 -4.317 -2.563 1.00 91.88 90 THR A N 1
ATOM 671 C CA . THR A 1 90 ? 7.859 -3.872 -3.504 1.00 91.88 90 THR A CA 1
ATOM 672 C C . THR A 1 90 ? 7.911 -4.750 -4.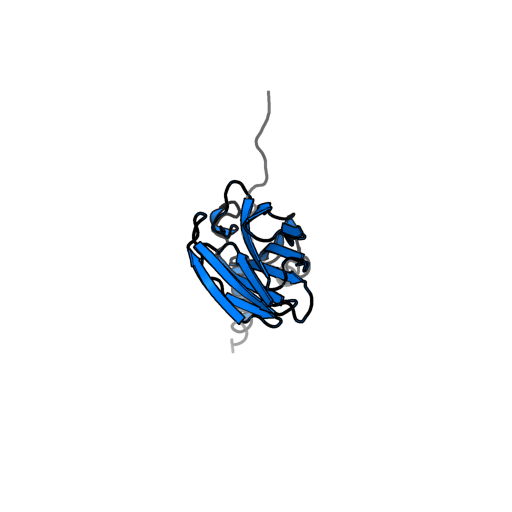747 1.00 91.88 90 THR A C 1
ATOM 674 O O . THR A 1 90 ? 7.728 -5.971 -4.696 1.00 91.88 90 THR A O 1
ATOM 677 N N . LEU A 1 91 ? 8.161 -4.117 -5.889 1.00 89.12 91 LEU A N 1
ATOM 678 C CA . LEU A 1 91 ? 8.354 -4.793 -7.164 1.00 89.12 91 LEU A CA 1
ATOM 679 C C . LEU A 1 91 ? 9.459 -4.105 -7.953 1.00 89.12 91 LEU A C 1
ATOM 681 O O . LEU A 1 91 ? 9.274 -2.995 -8.446 1.00 89.12 91 LEU A O 1
ATOM 685 N N . HIS A 1 92 ? 10.574 -4.811 -8.106 1.00 88.31 92 HIS A N 1
ATOM 686 C CA . HIS A 1 92 ? 11.697 -4.384 -8.928 1.00 88.31 92 HIS A CA 1
ATOM 687 C C . HIS A 1 92 ? 11.574 -4.972 -10.334 1.00 88.31 92 HIS A C 1
ATOM 689 O O . HIS A 1 92 ? 11.349 -6.177 -10.495 1.00 88.31 92 HIS A O 1
ATOM 695 N N . ARG A 1 93 ? 11.736 -4.140 -11.364 1.00 83.38 93 ARG A N 1
ATOM 696 C CA . ARG A 1 93 ? 11.758 -4.565 -12.769 1.00 83.38 93 ARG A CA 1
ATOM 697 C C . ARG A 1 93 ? 12.924 -3.919 -13.506 1.00 83.38 93 ARG A C 1
ATOM 699 O O . ARG A 1 93 ? 13.186 -2.730 -13.353 1.00 83.38 93 ARG A O 1
ATOM 706 N N . THR A 1 94 ? 13.565 -4.692 -14.375 1.00 81.06 94 THR A N 1
ATOM 707 C CA . THR A 1 94 ? 14.585 -4.197 -15.305 1.00 81.06 94 THR A CA 1
ATOM 708 C C . THR A 1 94 ? 14.049 -4.288 -16.727 1.00 81.06 94 THR A C 1
ATOM 710 O O . THR A 1 94 ? 13.518 -5.325 -17.127 1.00 81.06 94 THR A O 1
ATOM 713 N N . PHE A 1 95 ? 14.190 -3.210 -17.493 1.00 74.81 95 PHE A N 1
ATOM 714 C CA . PHE A 1 95 ? 13.761 -3.127 -18.885 1.00 74.81 95 PHE A CA 1
ATOM 715 C C . PHE A 1 95 ? 14.920 -2.722 -19.796 1.00 74.81 95 PHE A C 1
ATOM 717 O O . PHE A 1 95 ? 15.817 -1.984 -19.390 1.00 74.81 95 PHE A O 1
ATOM 724 N N . ASP A 1 96 ? 14.865 -3.180 -21.044 1.00 70.75 96 ASP A N 1
ATOM 725 C CA . ASP A 1 96 ? 15.723 -2.702 -22.128 1.00 70.75 96 ASP A CA 1
ATOM 726 C C . ASP A 1 96 ? 15.207 -1.342 -22.647 1.00 70.75 96 ASP A C 1
ATOM 728 O O . ASP A 1 96 ? 14.000 -1.131 -22.770 1.00 70.75 96 ASP A O 1
ATOM 732 N N . ARG A 1 97 ? 16.107 -0.408 -22.960 1.00 62.53 97 ARG A N 1
ATOM 733 C CA . ARG A 1 97 ? 15.814 0.956 -23.438 1.00 62.53 97 ARG A CA 1
ATOM 734 C C . ARG A 1 97 ? 15.049 0.998 -24.761 1.00 62.53 97 ARG A C 1
ATOM 736 O O . ARG A 1 97 ? 14.405 2.003 -25.055 1.00 62.53 97 ARG A O 1
ATOM 743 N N . SER A 1 98 ? 15.103 -0.067 -25.560 1.00 60.00 98 SER A N 1
ATOM 744 C CA . SER A 1 98 ? 14.310 -0.201 -26.790 1.00 60.00 98 SER A CA 1
ATOM 745 C C . SER A 1 98 ? 12.804 -0.120 -26.545 1.00 60.00 9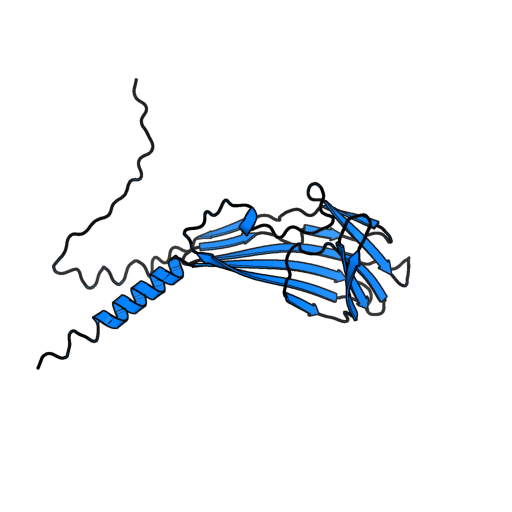8 SER A C 1
ATOM 747 O O . SER A 1 98 ? 12.034 0.057 -27.492 1.00 60.00 98 SER A O 1
ATOM 749 N N . VAL A 1 99 ? 12.370 -0.221 -25.287 1.00 55.62 99 VAL A N 1
ATOM 750 C CA . VAL A 1 99 ? 10.967 -0.132 -24.944 1.00 55.62 99 VAL A CA 1
ATOM 751 C C . VAL A 1 99 ? 10.546 1.318 -24.615 1.00 55.62 99 VAL A C 1
ATOM 753 O O . VAL A 1 99 ? 11.131 1.943 -23.730 1.00 55.62 99 VAL A O 1
ATOM 756 N N . PRO A 1 100 ? 9.532 1.883 -25.304 1.00 53.50 100 PRO A N 1
ATOM 757 C CA . PRO A 1 100 ? 9.122 3.275 -25.109 1.00 53.50 100 PRO A CA 1
ATOM 758 C C . PRO A 1 100 ? 8.635 3.586 -23.686 1.00 53.50 100 PRO A C 1
ATOM 760 O O . PRO A 1 100 ? 7.989 2.749 -23.047 1.00 53.50 100 PRO A O 1
ATOM 763 N N . MET A 1 101 ? 8.912 4.817 -23.241 1.00 52.53 101 MET A N 1
ATOM 764 C CA . MET A 1 101 ? 8.569 5.362 -21.920 1.00 52.53 101 MET A CA 1
ATOM 765 C C . MET A 1 101 ? 7.057 5.576 -21.742 1.00 52.53 101 MET A C 1
ATOM 767 O O . MET A 1 101 ? 6.537 5.380 -20.653 1.00 52.53 101 MET A O 1
ATOM 771 N N . ASP A 1 102 ? 6.339 5.853 -22.828 1.00 51.31 102 ASP A N 1
ATOM 772 C CA . ASP A 1 102 ? 4.916 6.220 -22.796 1.00 51.31 102 ASP A CA 1
ATOM 773 C C . ASP A 1 102 ? 3.967 5.011 -22.755 1.00 51.31 102 ASP A C 1
ATOM 775 O O . ASP A 1 102 ? 2.754 5.147 -22.896 1.00 51.31 102 ASP A O 1
ATOM 779 N N . SER A 1 103 ? 4.487 3.791 -22.602 1.00 51.62 103 SER A N 1
ATOM 780 C CA . SER A 1 103 ? 3.612 2.639 -22.408 1.00 51.62 103 SER A CA 1
ATOM 781 C C . SER A 1 103 ? 3.159 2.589 -20.946 1.00 51.62 103 SER A C 1
ATOM 783 O O . SER A 1 103 ? 3.901 2.075 -20.100 1.00 51.62 103 SER A O 1
ATOM 785 N N . ASP A 1 104 ? 1.935 3.053 -20.673 1.00 47.91 104 ASP A N 1
ATOM 786 C CA . ASP A 1 104 ? 1.237 2.945 -19.374 1.00 47.91 104 ASP A CA 1
ATOM 787 C C . ASP A 1 104 ? 1.443 1.574 -18.699 1.00 47.91 104 ASP A C 1
ATOM 789 O O . ASP A 1 104 ? 1.666 1.473 -17.495 1.00 47.91 104 ASP A O 1
ATOM 793 N N . ALA A 1 105 ? 1.512 0.508 -19.503 1.00 48.38 105 ALA A N 1
ATOM 794 C CA . ALA A 1 105 ? 1.725 -0.874 -19.075 1.00 48.38 105 ALA A CA 1
ATOM 795 C C . ALA A 1 105 ? 3.005 -1.148 -18.245 1.00 48.38 105 ALA A C 1
ATOM 797 O O . ALA A 1 105 ? 3.114 -2.220 -17.644 1.00 48.38 105 ALA A O 1
ATOM 798 N N . ARG A 1 106 ? 3.997 -0.244 -18.214 1.00 54.66 106 ARG A N 1
ATOM 799 C CA . ARG A 1 106 ? 5.257 -0.446 -17.463 1.00 54.66 106 ARG A CA 1
ATOM 800 C C . ARG A 1 106 ? 5.330 0.287 -16.127 1.00 54.66 106 ARG A C 1
ATOM 802 O O . ARG A 1 106 ? 6.058 -0.175 -15.245 1.00 54.66 106 ARG A O 1
ATOM 809 N N . PHE A 1 107 ? 4.585 1.380 -15.987 1.00 57.16 107 PHE A N 1
ATOM 810 C CA . PHE A 1 107 ? 4.670 2.295 -14.845 1.00 57.16 107 PHE A CA 1
ATOM 811 C C . PHE A 1 107 ? 3.463 2.204 -13.909 1.00 57.16 107 PHE A C 1
ATOM 813 O O . PHE A 1 107 ? 3.556 2.647 -12.769 1.00 57.16 107 PHE A O 1
ATOM 820 N N . SER A 1 108 ? 2.360 1.580 -14.331 1.00 63.09 108 SER A N 1
ATOM 821 C CA . SER A 1 108 ? 1.206 1.381 -13.456 1.00 63.09 108 SER A CA 1
ATOM 822 C C . SER A 1 108 ? 1.215 -0.009 -12.815 1.00 63.09 108 SER A C 1
ATOM 824 O O . SER A 1 108 ? 1.095 -1.024 -13.507 1.00 63.09 108 SER A O 1
ATOM 826 N N . VAL A 1 109 ? 1.274 -0.070 -11.484 1.00 71.50 109 VAL A N 1
ATOM 827 C CA . VAL A 1 109 ? 0.716 -1.209 -10.744 1.00 71.50 109 VAL A CA 1
ATOM 828 C C . VAL A 1 109 ? -0.770 -0.936 -10.571 1.00 71.50 109 VAL A C 1
ATOM 830 O O . VAL A 1 109 ? -1.158 -0.057 -9.807 1.00 71.50 109 VAL A O 1
ATOM 833 N N . THR A 1 110 ? -1.610 -1.674 -11.297 1.00 75.81 110 THR A N 1
ATOM 834 C CA . THR A 1 110 ? -3.059 -1.604 -11.092 1.00 75.81 110 THR A CA 1
ATOM 835 C C . THR A 1 110 ? -3.390 -2.238 -9.752 1.00 75.81 110 THR A C 1
ATOM 837 O O . THR A 1 110 ? -3.008 -3.391 -9.506 1.00 75.81 110 THR A O 1
ATOM 840 N N . LEU A 1 111 ? -4.097 -1.497 -8.904 1.00 78.56 111 LEU A N 1
ATOM 841 C CA . LEU A 1 111 ? -4.663 -2.021 -7.673 1.00 78.56 111 LEU A CA 1
ATOM 842 C C . LEU A 1 111 ? -6.093 -2.504 -7.935 1.00 78.56 111 LEU A C 1
ATOM 844 O O . LEU A 1 111 ? -6.823 -1.953 -8.755 1.00 78.56 111 LEU A O 1
ATOM 848 N N . SER A 1 112 ? -6.488 -3.573 -7.259 1.00 74.06 112 SER A N 1
ATOM 849 C CA . SER A 1 112 ? -7.861 -4.061 -7.258 1.00 74.06 112 SER A CA 1
ATOM 850 C C . SER A 1 112 ? -8.793 -3.091 -6.534 1.00 74.06 112 SER A C 1
ATOM 852 O O . SER A 1 112 ? -8.345 -2.211 -5.803 1.00 74.06 112 SER A O 1
ATOM 854 N N . ALA A 1 113 ? -10.104 -3.262 -6.725 1.00 66.12 113 ALA A N 1
ATOM 855 C CA . ALA A 1 113 ? -11.113 -2.367 -6.159 1.00 66.12 113 ALA A CA 1
ATOM 856 C C . ALA A 1 113 ? -10.904 -0.884 -6.529 1.00 66.12 113 ALA A C 1
ATOM 858 O O . ALA A 1 113 ? -11.413 -0.020 -5.818 1.00 66.12 113 ALA A O 1
ATOM 859 N N . GLN A 1 114 ? -10.161 -0.610 -7.613 1.00 69.19 114 GLN A N 1
ATOM 860 C CA . GLN A 1 114 ? -9.934 0.719 -8.162 1.00 69.19 114 GLN A CA 1
ATOM 861 C C . GLN A 1 114 ? -10.956 1.008 -9.270 1.00 69.19 114 GLN A C 1
ATOM 863 O O . GLN A 1 114 ? -10.981 0.312 -10.285 1.00 69.19 114 GLN A O 1
ATOM 868 N N . GLU A 1 115 ? -11.763 2.048 -9.092 1.00 65.06 115 GLU A N 1
ATOM 869 C CA . GLU A 1 115 ? -12.671 2.598 -10.104 1.00 65.06 115 GLU A CA 1
ATOM 870 C C . GLU A 1 115 ? -12.415 4.110 -10.189 1.00 65.06 115 GLU A C 1
ATOM 872 O O . GLU A 1 115 ? -12.435 4.801 -9.169 1.00 65.06 115 GLU A O 1
ATOM 877 N N . ASP A 1 116 ? -12.074 4.619 -11.377 1.00 64.75 116 ASP A N 1
ATOM 878 C CA . ASP A 1 116 ? -11.841 6.049 -11.642 1.00 64.75 116 ASP A CA 1
ATOM 879 C C . ASP A 1 116 ? -10.946 6.770 -10.602 1.00 64.75 116 ASP A C 1
ATOM 881 O O . ASP A 1 116 ? -11.287 7.833 -10.080 1.00 64.75 116 ASP A O 1
ATOM 885 N N . ASN A 1 117 ? -9.776 6.192 -10.287 1.00 65.19 117 ASN A N 1
ATOM 886 C CA . ASN A 1 117 ? -8.817 6.683 -9.272 1.00 65.19 117 ASN A CA 1
ATOM 887 C C . ASN A 1 117 ? -9.328 6.675 -7.822 1.00 65.19 117 ASN A C 1
ATOM 889 O O . ASN A 1 117 ? -8.767 7.335 -6.943 1.00 65.19 117 ASN A O 1
ATOM 893 N N . THR A 1 118 ? -10.378 5.919 -7.537 1.00 74.56 118 THR A N 1
ATOM 894 C CA . THR A 1 118 ? -10.844 5.675 -6.174 1.00 74.56 118 THR A CA 1
ATOM 895 C C . THR A 1 118 ? -10.702 4.210 -5.833 1.00 74.56 118 THR A C 1
ATOM 897 O O . THR A 1 118 ? -10.936 3.366 -6.686 1.00 74.56 118 THR A O 1
ATOM 900 N N . SER A 1 119 ? -10.306 3.920 -4.600 1.00 79.75 119 SER A N 1
ATOM 901 C CA . SER A 1 119 ? -10.165 2.562 -4.104 1.00 79.75 119 SER A CA 1
ATOM 902 C C . SER A 1 119 ? -10.956 2.382 -2.822 1.00 79.75 119 SER A C 1
ATOM 904 O O . SER A 1 119 ? -10.889 3.211 -1.910 1.00 79.75 119 SER A O 1
ATOM 906 N N . HIS A 1 120 ? -11.686 1.277 -2.738 1.00 87.06 120 HIS A N 1
ATOM 907 C CA . HIS A 1 120 ? -12.386 0.916 -1.514 1.00 87.06 120 HIS A CA 1
ATOM 908 C C . HIS A 1 120 ? -11.399 0.422 -0.458 1.00 87.06 120 HIS A C 1
ATOM 910 O O . HIS A 1 120 ? -10.475 -0.337 -0.754 1.00 87.06 120 HIS A O 1
ATOM 916 N N . VAL A 1 121 ? -11.625 0.820 0.789 1.00 90.12 121 VAL A N 1
ATOM 917 C CA . VAL A 1 121 ? -10.977 0.232 1.963 1.00 90.12 121 VAL A CA 1
ATOM 918 C C . VAL A 1 121 ? -12.035 -0.138 2.977 1.00 90.12 121 VAL A C 1
ATOM 920 O O . VAL A 1 121 ? -13.068 0.520 3.076 1.00 90.12 121 VAL A O 1
ATOM 923 N N . TRP A 1 122 ? -11.771 -1.175 3.756 1.00 92.69 122 TRP A N 1
ATOM 924 C CA . TRP A 1 122 ? -12.619 -1.507 4.890 1.00 92.69 122 TRP A CA 1
ATOM 925 C C . TRP A 1 122 ? -11.801 -1.530 6.165 1.00 92.69 122 TRP A C 1
ATOM 927 O O . TRP A 1 122 ? -10.700 -2.079 6.179 1.00 92.69 122 TRP A O 1
ATOM 937 N N . ARG A 1 123 ? -12.337 -0.963 7.242 1.00 92.69 123 ARG A N 1
ATOM 938 C CA . ARG A 1 123 ? -11.683 -0.932 8.550 1.00 92.69 123 ARG A CA 1
ATOM 939 C C . ARG A 1 123 ? -12.608 -1.456 9.633 1.00 92.69 123 ARG A C 1
ATOM 941 O O . ARG A 1 123 ? -13.784 -1.108 9.683 1.00 92.69 123 ARG A O 1
ATOM 948 N N . MET A 1 124 ? -12.031 -2.174 10.585 1.00 94.69 124 MET A N 1
ATOM 949 C CA . MET A 1 124 ? -12.660 -2.471 11.868 1.00 94.69 124 MET A CA 1
ATOM 950 C C . MET A 1 124 ? -11.620 -2.450 12.979 1.00 94.69 124 MET A C 1
ATOM 952 O O . MET A 1 124 ? -10.462 -2.820 12.771 1.00 94.69 124 MET A O 1
ATOM 956 N N . SER A 1 125 ? -12.022 -2.033 14.174 1.00 93.44 125 SER A N 1
ATOM 957 C CA . SER A 1 125 ? -11.162 -2.055 15.351 1.00 93.44 125 SER A CA 1
ATOM 958 C C . SER A 1 125 ? -11.869 -2.652 16.562 1.00 93.44 125 SER A C 1
ATOM 960 O O . SER A 1 125 ? -13.093 -2.730 16.621 1.00 93.44 125 SER A O 1
ATOM 962 N N . ALA A 1 126 ? -11.094 -3.100 17.550 1.00 89.94 126 ALA A N 1
ATOM 963 C CA . ALA A 1 126 ? -11.655 -3.635 18.793 1.00 89.94 126 ALA A CA 1
ATOM 964 C C . ALA A 1 126 ? -12.320 -2.555 19.675 1.00 89.94 126 ALA A C 1
ATOM 966 O O . ALA A 1 126 ? -13.020 -2.887 20.629 1.00 89.94 126 ALA A O 1
ATOM 967 N N . ASN A 1 127 ? -12.095 -1.272 19.375 1.00 89.94 127 ASN A N 1
ATOM 968 C CA . ASN A 1 127 ? -12.702 -0.138 20.059 1.00 89.94 127 ASN A CA 1
ATOM 969 C C . ASN A 1 127 ? -13.246 0.846 19.021 1.00 89.94 127 ASN A C 1
ATOM 971 O O . ASN A 1 127 ? -12.485 1.619 18.449 1.00 89.94 127 ASN A O 1
ATOM 975 N N . LEU A 1 128 ? -14.569 0.869 18.863 1.00 80.62 128 LEU A N 1
ATOM 976 C CA . LEU A 1 128 ? -15.276 1.687 17.869 1.00 80.62 128 LEU A CA 1
ATOM 977 C C . LEU A 1 128 ? -15.001 3.198 18.006 1.00 80.62 128 LEU A C 1
ATOM 979 O O . LEU A 1 128 ? -15.159 3.946 17.046 1.00 80.62 128 LEU A O 1
ATOM 983 N N . ASN A 1 129 ? -14.577 3.648 19.193 1.00 84.94 129 ASN A N 1
ATOM 984 C CA . ASN A 1 129 ? -14.255 5.048 19.473 1.00 84.94 129 ASN A CA 1
ATOM 985 C C . ASN A 1 129 ? -12.772 5.383 19.241 1.00 84.94 129 ASN A C 1
ATOM 987 O O . ASN A 1 129 ? -12.370 6.537 19.400 1.00 84.94 129 ASN A O 1
ATOM 991 N N . ALA A 1 130 ? -11.937 4.392 18.922 1.00 86.50 130 ALA A N 1
ATOM 992 C CA . ALA A 1 130 ? -10.518 4.607 18.712 1.00 86.50 130 ALA A CA 1
ATOM 993 C C . ALA A 1 130 ? -10.249 5.269 17.358 1.00 86.50 130 ALA A C 1
ATOM 995 O O . ALA A 1 130 ? -10.876 4.971 16.338 1.00 86.50 130 ALA A O 1
ATOM 996 N N . THR A 1 131 ? -9.267 6.166 17.356 1.00 88.38 131 THR A N 1
ATOM 997 C CA . THR A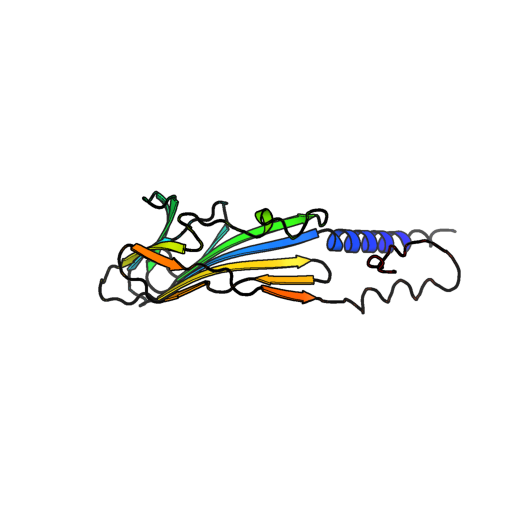 1 131 ? -8.820 6.836 16.139 1.00 88.38 131 THR A CA 1
ATOM 998 C C . THR A 1 131 ? -7.729 6.007 15.471 1.00 88.38 131 THR A C 1
ATOM 1000 O O . THR A 1 131 ? -6.698 5.709 16.076 1.00 88.38 131 THR A O 1
ATOM 1003 N N . ILE A 1 132 ? -7.954 5.656 14.208 1.00 91.69 132 ILE A N 1
ATOM 1004 C CA . ILE A 1 132 ? -6.947 5.049 13.342 1.00 91.69 132 ILE A CA 1
ATOM 1005 C C . ILE A 1 132 ? -6.668 6.036 12.219 1.00 91.69 132 ILE A C 1
ATOM 1007 O O . ILE A 1 132 ? -7.572 6.388 11.464 1.00 91.69 132 ILE A O 1
ATOM 1011 N N . GLU A 1 133 ? -5.426 6.489 12.132 1.00 93.69 133 GLU A N 1
ATOM 1012 C CA . GLU A 1 133 ? -4.928 7.245 10.992 1.00 93.69 133 GLU A CA 1
ATOM 1013 C C . GLU A 1 133 ? -4.312 6.270 9.993 1.00 93.69 133 GLU A C 1
ATOM 1015 O O . GLU A 1 133 ? -3.520 5.400 10.357 1.00 93.69 133 GLU A O 1
ATOM 1020 N N . LEU A 1 134 ? -4.702 6.406 8.734 1.00 91.94 134 LEU A N 1
ATOM 1021 C CA . LEU A 1 134 ? -4.278 5.552 7.642 1.00 91.94 134 LEU A CA 1
ATOM 1022 C C . LEU A 1 134 ? -3.622 6.413 6.572 1.00 91.94 134 LEU A C 1
ATOM 1024 O O . LEU A 1 134 ? -4.205 7.401 6.125 1.00 91.94 134 LEU A O 1
ATOM 1028 N N . SER A 1 135 ? -2.426 6.013 6.160 1.00 90.44 135 SER A N 1
ATOM 1029 C CA . SER A 1 135 ? -1.716 6.580 5.024 1.00 90.44 135 SER A CA 1
ATOM 1030 C C . SER A 1 135 ? -1.454 5.484 3.996 1.00 90.44 135 SER A C 1
ATOM 1032 O O . SER A 1 135 ? -0.960 4.412 4.334 1.00 90.44 135 SER A O 1
ATOM 1034 N N . LEU A 1 136 ? -1.833 5.737 2.749 1.00 87.38 136 LEU A N 1
ATOM 1035 C CA . LEU A 1 136 ? -1.830 4.774 1.648 1.00 87.38 136 LEU A CA 1
ATOM 1036 C C . LEU A 1 136 ? -1.248 5.436 0.408 1.00 87.38 136 LEU A C 1
ATOM 1038 O O . LEU A 1 136 ? -1.712 6.508 0.024 1.00 87.38 136 LEU A O 1
ATOM 1042 N N . GLY A 1 137 ? -0.273 4.817 -0.250 1.00 84.44 137 GLY A N 1
ATOM 1043 C CA . GLY A 1 137 ? 0.344 5.419 -1.433 1.00 84.44 137 GLY A CA 1
ATOM 1044 C C . GLY A 1 137 ? 1.072 4.432 -2.322 1.00 84.44 137 GLY A C 1
ATOM 1045 O O . GLY A 1 137 ? 1.596 3.428 -1.845 1.00 84.44 137 GLY A O 1
ATOM 1046 N N . ILE A 1 138 ? 1.097 4.749 -3.613 1.00 81.81 138 ILE A N 1
ATOM 1047 C CA . ILE A 1 138 ? 1.947 4.100 -4.608 1.00 81.81 138 ILE A CA 1
ATOM 1048 C C . ILE A 1 138 ? 3.047 5.089 -4.970 1.00 81.81 138 ILE A C 1
ATOM 1050 O O . ILE A 1 138 ? 2.757 6.221 -5.358 1.00 81.81 138 ILE A O 1
ATOM 1054 N N . HIS A 1 139 ? 4.287 4.633 -4.875 1.00 84.94 139 HIS A N 1
ATOM 1055 C CA . HIS A 1 139 ? 5.460 5.340 -5.355 1.00 84.94 139 HIS A CA 1
ATOM 1056 C C . HIS A 1 139 ? 6.119 4.514 -6.450 1.00 84.94 139 HIS A C 1
ATOM 1058 O O . HIS A 1 139 ? 6.155 3.283 -6.383 1.00 84.94 139 HIS A O 1
ATOM 1064 N N . VAL A 1 140 ? 6.651 5.198 -7.451 1.00 82.19 140 VAL A N 1
ATOM 1065 C CA . VAL A 1 140 ? 7.391 4.588 -8.547 1.00 82.19 140 VAL A CA 1
ATOM 1066 C C . VAL A 1 140 ? 8.677 5.368 -8.713 1.00 82.19 140 VAL A C 1
ATOM 1068 O O . VAL A 1 140 ? 8.643 6.557 -9.004 1.00 82.19 140 VAL A O 1
ATOM 1071 N N . ALA A 1 141 ? 9.808 4.703 -8.550 1.00 83.12 141 ALA A N 1
ATOM 1072 C CA . ALA A 1 141 ? 11.106 5.283 -8.843 1.00 83.12 141 ALA A CA 1
ATOM 1073 C C . ALA A 1 141 ? 11.725 4.534 -10.013 1.00 83.12 141 ALA A C 1
ATOM 1075 O O . ALA A 1 141 ? 11.528 3.329 -10.173 1.00 83.12 141 ALA A O 1
ATOM 1076 N N . GLY A 1 142 ? 12.492 5.225 -10.839 1.00 80.19 142 GLY A N 1
ATOM 1077 C CA . GLY A 1 142 ? 13.289 4.556 -11.843 1.00 80.19 142 GLY A CA 1
ATOM 1078 C C . GLY A 1 142 ? 14.562 5.302 -12.156 1.00 80.19 142 GLY A C 1
ATOM 1079 O O . GLY A 1 142 ? 14.694 6.505 -11.941 1.00 80.19 142 GLY A O 1
ATOM 1080 N N . SER A 1 143 ? 15.529 4.551 -12.651 1.00 77.88 143 SER A N 1
ATOM 1081 C CA . SER A 1 143 ? 16.858 5.063 -12.928 1.00 77.88 143 SER A CA 1
ATOM 1082 C C . SER A 1 143 ? 17.457 4.400 -14.156 1.00 77.88 143 SER A C 1
ATOM 1084 O O . SER A 1 143 ? 17.172 3.248 -14.502 1.00 77.88 143 SER A O 1
ATOM 1086 N N . GLN A 1 144 ? 18.283 5.179 -14.836 1.00 73.00 144 GLN A N 1
ATOM 1087 C CA . GLN A 1 144 ? 19.165 4.762 -15.913 1.00 73.00 144 GLN A CA 1
ATOM 1088 C C . GLN A 1 144 ? 20.438 5.615 -15.848 1.00 73.00 144 GLN A C 1
ATOM 1090 O O . GLN A 1 144 ? 20.526 6.583 -15.090 1.00 73.00 144 GLN A O 1
ATOM 1095 N N . VAL A 1 145 ? 21.438 5.299 -16.669 1.00 68.69 145 VAL A N 1
ATOM 1096 C CA . VAL A 1 145 ? 22.630 6.153 -16.766 1.00 68.69 145 VAL A CA 1
ATOM 1097 C C . VAL A 1 145 ? 22.230 7.571 -17.194 1.00 68.69 145 VAL A C 1
ATOM 1099 O O . VAL A 1 145 ? 21.677 7.770 -18.275 1.00 68.69 145 VAL A O 1
ATOM 1102 N N . GLY A 1 146 ? 22.534 8.548 -16.336 1.00 64.69 146 GLY A N 1
ATOM 1103 C CA . GLY A 1 146 ? 22.325 9.978 -16.576 1.00 64.69 146 GLY A CA 1
ATOM 1104 C C . GLY A 1 146 ? 20.906 10.508 -16.330 1.00 64.69 146 GLY A C 1
ATOM 1105 O O . GLY A 1 146 ? 20.661 11.693 -16.549 1.00 64.69 146 GLY A O 1
ATOM 1106 N N . GLU A 1 147 ? 19.970 9.675 -15.872 1.00 69.00 147 GLU A N 1
ATOM 1107 C CA . GLU A 1 147 ? 18.592 10.096 -15.586 1.00 69.00 147 GLU A CA 1
ATOM 1108 C C . GLU A 1 147 ? 17.991 9.249 -14.461 1.00 69.00 147 GLU A C 1
ATOM 1110 O O . GLU A 1 147 ? 18.109 8.021 -14.449 1.00 69.00 147 GLU A O 1
ATOM 1115 N N . SER A 1 148 ? 17.289 9.903 -13.546 1.00 78.06 148 SER A N 1
ATOM 1116 C CA . SER A 1 148 ? 16.399 9.248 -12.593 1.00 78.06 148 SER A CA 1
ATOM 1117 C C . SER A 1 148 ? 15.077 9.985 -12.529 1.00 78.06 148 SER A C 1
ATOM 1119 O O . SER A 1 148 ? 15.006 11.188 -12.763 1.00 78.06 148 SER A O 1
ATOM 1121 N N . PHE A 1 149 ? 14.019 9.263 -12.203 1.00 77.44 149 PHE A N 1
ATOM 1122 C CA . PHE A 1 149 ? 12.733 9.861 -11.903 1.00 77.44 149 PHE A CA 1
ATOM 1123 C C . PHE A 1 149 ? 12.161 9.217 -10.651 1.00 77.44 149 PHE A C 1
ATOM 1125 O O . PHE A 1 149 ? 12.383 8.036 -10.370 1.00 77.44 149 PHE A O 1
ATOM 1132 N N . GLU A 1 150 ? 11.387 9.999 -9.927 1.00 80.94 150 GLU A N 1
ATOM 1133 C CA . GLU A 1 150 ? 10.609 9.538 -8.797 1.00 80.94 150 GLU A CA 1
ATOM 1134 C C . GLU A 1 150 ? 9.215 10.130 -8.923 1.00 80.94 150 GLU A C 1
ATOM 1136 O O . GLU A 1 150 ? 9.036 11.330 -9.114 1.00 80.94 150 GLU A O 1
ATOM 1141 N N . CYS A 1 151 ? 8.219 9.266 -8.861 1.00 76.94 151 CYS A N 1
ATOM 1142 C CA . CYS A 1 151 ? 6.818 9.606 -8.931 1.00 76.94 151 CYS A CA 1
ATOM 1143 C C . CYS A 1 151 ? 6.141 9.145 -7.649 1.00 76.94 151 CYS A C 1
ATOM 1145 O O . CYS A 1 151 ? 6.236 7.974 -7.273 1.00 76.94 151 CYS A O 1
ATOM 1147 N N . GLY A 1 152 ? 5.374 10.037 -7.033 1.00 73.38 152 GLY A N 1
ATOM 1148 C CA . GLY A 1 152 ? 4.414 9.651 -6.007 1.00 73.38 152 GLY A CA 1
ATOM 1149 C C . GLY A 1 152 ? 4.830 9.901 -4.557 1.00 73.38 152 GLY A C 1
ATOM 1150 O O . GLY A 1 152 ? 5.999 9.991 -4.191 1.00 73.38 152 GLY A O 1
ATOM 1151 N N . GLY A 1 153 ? 3.794 9.988 -3.724 1.00 68.69 153 GLY A N 1
ATOM 1152 C CA . GLY A 1 153 ? 3.804 10.194 -2.279 1.00 68.69 153 GLY A CA 1
ATOM 1153 C C . GLY A 1 153 ? 2.770 9.264 -1.619 1.00 68.69 153 GLY A C 1
ATOM 1154 O O . GLY A 1 153 ? 2.119 8.481 -2.313 1.00 68.69 153 GLY A O 1
ATOM 1155 N N . PRO A 1 154 ? 2.531 9.347 -0.299 1.00 68.94 154 PRO A N 1
ATOM 1156 C CA . PRO A 1 154 ? 1.262 8.874 0.246 1.00 68.94 154 PRO A CA 1
ATOM 1157 C C . PRO A 1 154 ? 0.108 9.593 -0.475 1.00 68.94 154 PRO A C 1
ATOM 1159 O O . PRO A 1 154 ? -0.004 10.815 -0.423 1.00 68.94 154 PRO A O 1
ATOM 1162 N N . ASN A 1 155 ? -0.731 8.827 -1.171 1.00 77.81 155 ASN A N 1
ATOM 1163 C CA . ASN A 1 155 ? -1.817 9.329 -2.021 1.00 77.81 155 ASN A CA 1
ATOM 1164 C C . ASN A 1 155 ? -3.105 9.577 -1.223 1.00 77.81 155 ASN A C 1
ATOM 1166 O O . ASN A 1 155 ? -3.976 10.331 -1.648 1.00 77.81 155 ASN A O 1
ATOM 1170 N N . TYR A 1 156 ? -3.201 8.966 -0.045 1.00 85.50 156 TYR A N 1
ATOM 1171 C CA . TYR A 1 156 ? -4.204 9.238 0.968 1.00 85.50 156 TYR A CA 1
ATOM 1172 C C . TYR A 1 156 ? -3.535 9.320 2.340 1.00 85.50 156 TYR A C 1
ATOM 1174 O O . TYR A 1 156 ? -2.656 8.520 2.651 1.00 85.50 156 TYR A O 1
ATOM 1182 N N . SER A 1 157 ? -3.987 10.259 3.168 1.00 87.56 157 SER A N 1
ATOM 1183 C CA . SER A 1 157 ? -3.686 10.328 4.597 1.00 87.56 157 SER A CA 1
ATOM 1184 C C . SER A 1 157 ? -4.922 10.855 5.317 1.00 87.56 157 SER A C 1
ATOM 1186 O O . SER A 1 157 ? -5.411 11.941 4.995 1.00 87.56 157 SER A O 1
ATOM 1188 N N . GLY A 1 158 ? -5.472 10.086 6.252 1.00 88.38 158 GLY A N 1
ATOM 1189 C CA . GLY A 1 158 ? -6.715 10.466 6.916 1.00 88.38 158 GLY A CA 1
ATOM 1190 C C . GLY A 1 158 ? -7.185 9.483 7.978 1.00 88.38 158 GLY A C 1
ATOM 1191 O O . GLY A 1 158 ? -6.497 8.521 8.309 1.00 88.38 158 GLY A O 1
ATOM 1192 N N . LYS A 1 159 ? -8.367 9.755 8.536 1.00 90.81 159 LYS A N 1
ATOM 1193 C CA . LYS A 1 159 ? -9.013 8.948 9.580 1.00 90.81 159 LYS A CA 1
ATOM 1194 C C . LYS A 1 159 ? -10.214 8.212 8.984 1.00 90.81 159 LYS A C 1
ATOM 1196 O O . LYS A 1 159 ? -11.315 8.762 9.036 1.00 90.81 159 LYS A O 1
ATOM 1201 N N . PRO A 1 160 ? -10.026 7.023 8.388 1.00 84.75 160 PRO A N 1
ATOM 1202 C CA . PRO A 1 160 ? -11.138 6.262 7.835 1.00 84.75 160 PRO A CA 1
ATOM 1203 C C . PRO A 1 160 ? -12.135 5.871 8.928 1.00 84.75 160 PRO A C 1
ATOM 1205 O O . PRO A 1 160 ? -11.763 5.502 10.051 1.00 84.75 160 PRO A O 1
ATOM 1208 N N . SER A 1 161 ? -13.420 5.930 8.593 1.00 87.69 161 SER A N 1
ATOM 1209 C CA . SER A 1 161 ? -14.484 5.442 9.477 1.00 87.69 161 SER A CA 1
ATOM 1210 C C . SER A 1 161 ? -14.426 3.914 9.622 1.00 87.69 161 SER A C 1
ATOM 1212 O O . SER A 1 161 ? -13.619 3.247 8.977 1.00 87.69 161 SER A O 1
ATOM 1214 N N . GLU A 1 162 ? -15.162 3.343 10.578 1.00 91.19 162 GLU A N 1
ATOM 1215 C CA . GLU A 1 162 ? -15.338 1.886 10.572 1.00 91.19 162 GLU A CA 1
ATOM 1216 C C . GLU A 1 162 ? -16.318 1.486 9.474 1.00 91.19 162 GLU A C 1
ATOM 1218 O O . GLU A 1 162 ? -17.265 2.215 9.180 1.00 91.19 162 GLU A O 1
ATOM 1223 N N . GLY A 1 163 ? -16.113 0.305 8.901 1.00 91.94 163 GLY A N 1
ATOM 1224 C CA . GLY A 1 163 ? -16.834 -0.130 7.719 1.00 91.94 163 GLY A CA 1
ATOM 1225 C C . GLY A 1 163 ? -16.094 0.236 6.438 1.00 91.94 163 GLY A C 1
ATOM 1226 O O . GLY A 1 163 ? -14.867 0.338 6.420 1.00 91.94 163 GLY A O 1
ATOM 1227 N N . TRP A 1 164 ? -16.858 0.358 5.354 1.00 91.44 164 TRP A N 1
ATOM 1228 C CA . TRP A 1 164 ? -16.341 0.712 4.038 1.00 91.44 164 TRP A CA 1
ATOM 1229 C C . TRP A 1 164 ? -16.124 2.215 3.921 1.00 91.44 164 TRP A C 1
ATOM 1231 O O . TRP A 1 164 ? -17.018 2.999 4.230 1.00 91.44 164 TRP A O 1
ATOM 1241 N N . ASP A 1 165 ? -14.964 2.587 3.399 1.00 90.31 165 ASP A N 1
ATOM 1242 C CA . ASP A 1 165 ? -14.605 3.953 3.047 1.00 90.31 165 ASP A CA 1
ATOM 1243 C C . ASP A 1 165 ? -14.060 3.986 1.610 1.00 90.31 165 ASP A C 1
ATOM 1245 O O . ASP A 1 165 ? -13.595 2.969 1.079 1.00 90.31 165 ASP A O 1
ATOM 1249 N N . ILE A 1 166 ? -14.142 5.148 0.967 1.00 86.88 166 ILE A N 1
ATOM 1250 C CA . ILE A 1 166 ? -13.644 5.355 -0.396 1.00 86.88 166 ILE A CA 1
ATOM 1251 C C . ILE A 1 166 ? -12.467 6.307 -0.322 1.00 86.88 166 ILE A C 1
ATOM 1253 O O . ILE A 1 166 ? -12.605 7.473 0.054 1.00 86.88 166 ILE A O 1
ATOM 1257 N N . LEU A 1 167 ? -11.307 5.821 -0.741 1.00 80.38 167 LEU A N 1
ATOM 1258 C CA . LEU A 1 167 ? -10.096 6.617 -0.758 1.00 80.38 167 LEU A CA 1
ATOM 1259 C C . LEU A 1 167 ? -9.782 7.032 -2.181 1.00 80.38 167 LEU A C 1
ATOM 1261 O O . LEU A 1 167 ? -9.713 6.206 -3.086 1.00 80.38 167 LEU A O 1
ATOM 1265 N N . ARG A 1 168 ? -9.558 8.326 -2.384 1.00 75.75 168 ARG A N 1
ATOM 1266 C CA . ARG A 1 168 ? -9.052 8.825 -3.661 1.00 75.75 168 ARG A CA 1
ATOM 1267 C C . ARG A 1 168 ? -7.562 8.526 -3.728 1.00 75.75 168 ARG A C 1
ATOM 1269 O O . ARG A 1 168 ? -6.793 9.072 -2.944 1.00 75.75 168 ARG A O 1
ATOM 1276 N N . MET A 1 169 ? -7.181 7.646 -4.642 1.00 67.69 169 MET A N 1
ATOM 1277 C CA . MET A 1 169 ? -5.797 7.297 -4.923 1.00 67.69 169 MET A CA 1
ATOM 1278 C C . MET A 1 169 ? -5.364 8.030 -6.194 1.00 67.69 169 MET A C 1
ATOM 1280 O O . MET A 1 169 ? -5.737 7.643 -7.295 1.00 67.69 169 MET A O 1
ATOM 1284 N N . GLY A 1 170 ? -4.602 9.115 -6.051 1.00 57.75 170 GLY A N 1
ATOM 1285 C CA . GLY A 1 170 ? -3.920 9.760 -7.181 1.00 57.75 170 GLY A CA 1
ATOM 1286 C C . GLY A 1 170 ? -2.530 9.167 -7.416 1.00 57.75 170 GLY A C 1
ATOM 1287 O O . GLY A 1 170 ? -2.023 8.460 -6.556 1.00 57.75 170 GLY A O 1
ATOM 1288 N N . PHE A 1 171 ? -1.892 9.476 -8.545 1.00 58.59 171 PHE A N 1
ATOM 1289 C CA . PHE A 1 171 ? -0.428 9.496 -8.594 1.00 58.59 171 PHE A CA 1
ATOM 1290 C C . PHE A 1 171 ? 0.018 10.841 -8.015 1.00 58.59 171 PHE A C 1
ATOM 1292 O O . PHE A 1 171 ? -0.548 11.874 -8.377 1.00 58.59 171 PHE A O 1
ATOM 1299 N N . GLY A 1 172 ? 0.981 10.839 -7.094 1.00 58.44 172 GLY A N 1
ATOM 1300 C CA . GLY A 1 172 ? 1.640 12.084 -6.698 1.00 58.44 172 GLY A CA 1
ATOM 1301 C C . GLY A 1 172 ? 2.463 12.665 -7.851 1.00 58.44 172 GLY A C 1
ATOM 1302 O O . GLY A 1 172 ? 2.660 12.010 -8.876 1.00 58.44 172 GLY A O 1
ATOM 1303 N N . ASP A 1 173 ? 2.954 13.890 -7.673 1.00 61.12 173 ASP A N 1
ATOM 1304 C CA . ASP A 1 173 ? 3.773 14.555 -8.685 1.00 61.12 173 ASP A CA 1
ATOM 1305 C C . ASP A 1 173 ? 5.031 13.731 -9.014 1.00 61.12 173 ASP A C 1
ATOM 1307 O O . ASP A 1 173 ? 5.623 13.083 -8.144 1.00 61.12 173 ASP A O 1
ATOM 1311 N N . CYS A 1 174 ? 5.426 13.752 -10.288 1.00 69.38 174 CYS A N 1
ATOM 1312 C CA . CYS A 1 174 ? 6.674 13.160 -10.753 1.00 69.38 174 CYS A CA 1
ATOM 1313 C C . CYS A 1 174 ? 7.775 14.217 -10.783 1.00 69.38 174 CYS A C 1
ATOM 1315 O O . CYS A 1 174 ? 7.622 15.276 -11.396 1.00 69.38 174 CYS A O 1
ATOM 1317 N N . HIS A 1 175 ? 8.907 13.894 -10.177 1.00 73.94 175 HIS A N 1
ATOM 1318 C CA . HIS A 1 175 ? 10.152 14.619 -10.334 1.00 73.94 175 HIS A CA 1
ATOM 1319 C C . HIS A 1 175 ? 11.093 13.839 -11.253 1.00 73.94 175 HIS A C 1
ATOM 1321 O O . HIS A 1 175 ? 11.193 12.616 -11.155 1.00 73.94 175 HIS A O 1
ATOM 1327 N N . VAL A 1 176 ? 11.772 14.544 -12.158 1.00 69.62 176 VAL A N 1
ATOM 1328 C CA . VAL A 1 176 ? 12.766 13.959 -13.062 1.00 69.62 176 VAL A CA 1
ATOM 1329 C C . VAL A 1 176 ? 14.074 14.713 -12.887 1.00 69.62 176 VAL A C 1
ATOM 1331 O O . VAL A 1 176 ? 14.137 15.921 -13.122 1.00 69.62 176 VAL A O 1
ATOM 1334 N N . ASP A 1 177 ? 15.106 13.975 -12.504 1.00 69.94 177 ASP A N 1
ATOM 1335 C CA . ASP A 1 177 ? 16.467 14.454 -12.339 1.00 69.94 177 ASP A CA 1
ATOM 1336 C C . ASP A 1 177 ? 17.319 14.021 -13.530 1.00 69.94 177 ASP A C 1
ATOM 1338 O O . ASP A 1 177 ? 17.492 12.833 -13.823 1.00 69.94 177 ASP A O 1
ATOM 1342 N N . TYR A 1 178 ? 17.902 15.009 -14.204 1.00 61.47 178 TYR A N 1
ATOM 1343 C CA . TYR A 1 178 ? 18.867 14.786 -15.271 1.00 61.47 178 TYR A CA 1
ATOM 1344 C C . TYR A 1 178 ? 20.276 15.019 -14.742 1.00 61.47 178 TYR A C 1
ATOM 1346 O O . TYR A 1 178 ? 20.652 16.141 -14.396 1.00 61.47 178 TYR A O 1
ATOM 1354 N N . TYR A 1 179 ? 21.088 13.969 -14.754 1.00 61.03 179 TYR A N 1
ATOM 1355 C CA . TYR A 1 179 ? 22.507 14.067 -14.456 1.00 61.03 179 TYR A CA 1
ATOM 1356 C C . TYR A 1 179 ? 23.269 13.962 -15.767 1.00 61.03 179 TYR A C 1
ATOM 1358 O O . TYR A 1 179 ? 23.460 12.881 -16.310 1.00 61.03 179 TYR A O 1
ATOM 1366 N N . LEU A 1 180 ? 23.741 15.093 -16.288 1.00 50.00 180 LEU A N 1
ATOM 1367 C CA . LEU A 1 180 ? 24.786 15.054 -17.304 1.00 50.00 180 LEU A CA 1
ATOM 1368 C C . LEU A 1 180 ? 26.082 14.641 -16.591 1.00 50.00 180 LEU A C 1
ATOM 1370 O O . LEU A 1 180 ? 26.536 15.386 -15.722 1.00 50.00 180 LEU A O 1
ATOM 1374 N N . PRO A 1 181 ? 26.724 13.510 -16.927 1.00 46.03 181 PRO A N 1
ATOM 1375 C CA . PRO A 1 181 ? 28.057 13.232 -16.433 1.00 46.03 181 PRO A CA 1
ATOM 1376 C C . PRO A 1 181 ? 29.036 13.965 -17.358 1.00 46.03 181 PRO A C 1
ATOM 1378 O O . PRO A 1 181 ? 29.662 13.380 -18.240 1.00 46.03 181 PRO A O 1
ATOM 1381 N N . TRP A 1 182 ? 29.153 15.286 -17.204 1.00 44.16 182 TRP A N 1
ATOM 1382 C CA . TRP A 1 182 ? 30.153 16.074 -17.942 1.00 44.16 182 TRP A CA 1
ATOM 1383 C C . TRP A 1 182 ? 31.587 15.665 -17.559 1.00 44.16 182 TRP A C 1
ATOM 1385 O O . TRP A 1 182 ? 32.519 15.962 -18.301 1.00 44.16 182 TRP A O 1
ATOM 1395 N N . SER A 1 183 ? 31.766 14.908 -16.470 1.00 45.97 183 SER A N 1
ATOM 1396 C CA . SER A 1 183 ? 33.028 14.256 -16.107 1.00 45.97 183 SER A CA 1
ATOM 1397 C C . SER A 1 183 ? 33.306 12.945 -16.854 1.00 45.97 183 SER A C 1
ATOM 1399 O O . SER A 1 183 ? 34.475 12.645 -17.081 1.00 45.97 183 SER A O 1
ATOM 1401 N N . ASP A 1 184 ? 32.282 12.198 -17.290 1.00 45.12 184 ASP A N 1
ATOM 1402 C CA . ASP A 1 184 ? 32.477 10.849 -17.860 1.00 45.12 184 ASP A CA 1
ATOM 1403 C C . ASP A 1 184 ? 32.402 10.836 -19.395 1.00 45.12 184 ASP A C 1
ATOM 1405 O O . ASP A 1 184 ? 32.911 9.920 -20.040 1.00 45.12 184 ASP A O 1
ATOM 1409 N N . VAL A 1 185 ? 31.836 11.885 -20.006 1.00 42.03 185 VAL A N 1
ATOM 1410 C CA . VAL A 1 185 ? 31.813 12.058 -21.473 1.00 42.03 185 VAL A CA 1
ATOM 1411 C C . VAL A 1 185 ? 33.069 12.783 -21.993 1.00 42.03 185 VAL A C 1
ATOM 1413 O O . VAL A 1 185 ? 33.411 12.647 -23.167 1.00 42.03 185 VAL A O 1
ATOM 1416 N N . ILE A 1 186 ? 33.811 13.510 -21.144 1.00 42.34 186 ILE A N 1
ATOM 1417 C CA . ILE A 1 186 ? 34.932 14.367 -21.589 1.00 42.34 186 ILE A CA 1
ATOM 1418 C C . ILE A 1 186 ? 36.324 13.706 -21.483 1.00 42.34 186 ILE A C 1
ATOM 1420 O O . ILE A 1 186 ? 37.295 14.275 -21.975 1.00 42.34 186 ILE A O 1
ATOM 1424 N N . LEU A 1 187 ? 36.484 12.487 -20.951 1.00 39.72 187 LEU A N 1
ATOM 1425 C CA . LEU A 1 187 ? 37.824 11.877 -20.810 1.00 39.72 187 LEU A CA 1
ATOM 1426 C C . LEU A 1 187 ? 37.883 10.368 -21.132 1.00 39.72 187 LEU A C 1
ATOM 1428 O O . LEU A 1 187 ? 38.365 9.568 -20.334 1.00 39.72 187 LEU A O 1
ATOM 1432 N N . PRO A 1 188 ? 37.501 9.968 -22.357 1.00 38.75 188 PRO A N 1
ATOM 1433 C CA . PRO A 1 188 ? 38.445 9.143 -23.127 1.00 38.75 188 PRO A CA 1
ATOM 1434 C C . PRO A 1 188 ? 38.774 9.738 -24.504 1.00 38.75 188 PRO A C 1
ATOM 1436 O O . PRO A 1 188 ? 39.765 9.353 -25.120 1.00 38.75 188 PRO A O 1
ATOM 1439 N N . GLY A 1 189 ? 37.985 10.709 -24.979 1.00 35.56 189 GLY A N 1
ATOM 1440 C CA . GLY A 1 189 ? 38.134 11.293 -26.316 1.00 35.56 189 GLY A CA 1
ATOM 1441 C C . GLY A 1 189 ? 39.257 12.324 -26.456 1.00 35.56 189 GLY A C 1
ATOM 1442 O O . GLY A 1 189 ? 39.661 12.622 -27.575 1.00 35.56 189 GLY A O 1
ATOM 1443 N N . LEU A 1 190 ? 39.785 12.862 -25.348 1.00 35.34 190 LEU A N 1
ATOM 1444 C CA . LEU A 1 190 ? 40.788 13.935 -25.404 1.00 35.34 190 LEU A CA 1
ATOM 1445 C C . LEU A 1 190 ? 42.246 13.473 -25.231 1.00 35.34 190 LEU A C 1
ATOM 1447 O O . LEU A 1 190 ? 43.152 14.283 -25.404 1.00 35.34 190 LEU A O 1
ATOM 1451 N N . VAL A 1 191 ? 42.500 12.193 -24.926 1.00 36.97 191 VAL A N 1
ATOM 1452 C CA . VAL A 1 191 ? 43.876 11.662 -24.769 1.00 36.97 191 VAL A CA 1
ATOM 1453 C C . VAL A 1 191 ? 44.299 10.759 -25.940 1.00 36.97 191 VAL A C 1
ATOM 1455 O O . VAL A 1 191 ? 45.476 10.443 -26.085 1.00 36.97 191 VAL A O 1
ATOM 1458 N N . VAL A 1 192 ? 43.386 10.424 -26.859 1.00 37.19 192 VAL A N 1
ATOM 1459 C CA . VAL A 1 192 ? 43.692 9.664 -28.087 1.00 37.19 192 VAL A CA 1
ATOM 1460 C C . VAL A 1 192 ? 43.193 10.441 -29.308 1.00 37.19 192 VAL A C 1
ATOM 1462 O O . VAL A 1 192 ? 42.274 10.036 -30.005 1.00 37.19 192 VAL A O 1
ATOM 1465 N N . GLY A 1 193 ? 43.758 11.629 -29.520 1.00 31.86 193 GLY A N 1
ATOM 1466 C CA . GLY A 1 193 ? 43.354 12.522 -30.612 1.00 31.86 193 GLY A CA 1
ATOM 1467 C C . GLY A 1 193 ? 44.487 13.346 -31.215 1.00 31.86 193 GLY A C 1
ATOM 1468 O O . GLY A 1 193 ? 44.233 14.234 -32.019 1.00 31.86 193 GLY A O 1
ATOM 1469 N N . GLY A 1 194 ? 45.742 13.057 -30.866 1.00 31.25 194 GLY A N 1
ATOM 1470 C CA . GLY A 1 194 ? 46.863 13.365 -31.744 1.00 31.25 194 GLY A CA 1
ATOM 1471 C C . GLY A 1 194 ? 46.968 12.245 -32.775 1.00 31.25 194 GLY A C 1
ATOM 1472 O O . GLY A 1 194 ? 47.601 11.238 -32.493 1.00 31.25 194 GLY A O 1
ATOM 1473 N N . ALA A 1 195 ? 46.347 12.440 -33.939 1.00 34.28 195 ALA A N 1
ATOM 1474 C CA . ALA A 1 195 ? 46.314 11.545 -35.103 1.00 34.28 195 ALA A CA 1
ATOM 1475 C C . ALA A 1 195 ? 45.231 10.443 -35.116 1.00 34.28 195 ALA A C 1
ATOM 1477 O O . ALA A 1 195 ? 45.359 9.392 -34.502 1.00 34.28 195 ALA A O 1
ATOM 1478 N N . GLY A 1 196 ? 44.232 10.654 -35.983 1.00 31.84 196 GLY A N 1
ATOM 1479 C CA . GLY A 1 196 ? 43.597 9.578 -36.745 1.00 31.84 196 GLY A CA 1
ATOM 1480 C C . GLY A 1 196 ? 42.233 9.095 -36.252 1.00 31.84 196 GLY A C 1
ATOM 1481 O O . GLY A 1 196 ? 42.142 8.251 -35.375 1.00 31.84 196 GLY A O 1
ATOM 1482 N N . VAL A 1 197 ? 41.185 9.532 -36.953 1.00 29.48 197 VAL A N 1
ATOM 1483 C CA . VAL A 1 197 ? 40.247 8.706 -37.747 1.00 29.48 197 VAL A CA 1
ATOM 1484 C C . VAL A 1 197 ? 38.830 9.293 -37.669 1.00 29.48 197 VAL A C 1
ATOM 1486 O O . VAL A 1 197 ? 38.231 9.467 -36.616 1.00 29.48 197 VAL A O 1
ATOM 1489 N N . ILE A 1 198 ? 38.331 9.618 -38.858 1.00 34.78 198 ILE A N 1
ATOM 1490 C CA . ILE A 1 198 ? 37.000 10.108 -39.210 1.00 34.78 198 ILE A CA 1
ATOM 1491 C C . ILE A 1 198 ? 35.972 8.990 -38.986 1.00 34.78 198 ILE A C 1
ATOM 1493 O O . ILE A 1 198 ? 36.190 7.873 -39.449 1.00 34.78 198 ILE A O 1
ATOM 1497 N N . GLY A 1 199 ? 34.822 9.287 -38.375 1.00 24.11 199 GLY A N 1
ATOM 1498 C CA . GLY A 1 199 ? 33.703 8.343 -38.342 1.00 24.11 199 GLY A CA 1
ATOM 1499 C C . GLY A 1 199 ? 32.454 8.890 -37.653 1.00 24.11 199 GLY A C 1
ATOM 1500 O O . GLY A 1 199 ? 32.420 8.968 -36.436 1.00 24.11 199 GLY A O 1
ATOM 1501 N N . ALA A 1 200 ? 31.470 9.281 -38.471 1.00 29.48 200 ALA A N 1
ATOM 1502 C CA . ALA A 1 200 ? 30.032 9.486 -38.228 1.00 29.48 200 ALA A CA 1
ATOM 1503 C C . ALA A 1 200 ? 29.501 9.272 -36.786 1.00 29.48 200 ALA A C 1
ATOM 1505 O O . ALA A 1 200 ? 29.678 8.219 -36.188 1.00 29.48 200 ALA A O 1
ATOM 1506 N N . SER A 1 201 ? 28.664 10.149 -36.227 1.00 30.09 201 SER A N 1
ATOM 1507 C CA . SER A 1 201 ? 27.307 10.376 -36.742 1.00 30.09 201 SER A CA 1
ATOM 1508 C C . SER A 1 201 ? 26.683 11.624 -36.109 1.00 30.09 201 SER A C 1
ATOM 1510 O O . SER A 1 201 ? 26.399 11.645 -34.916 1.00 30.09 201 SER A O 1
ATOM 1512 N N . ALA A 1 202 ? 26.411 12.645 -36.919 1.00 27.80 202 ALA A N 1
ATOM 1513 C CA . ALA A 1 202 ? 25.437 13.679 -36.593 1.00 27.80 202 ALA A CA 1
ATOM 1514 C C . ALA A 1 202 ? 24.114 13.275 -37.255 1.00 27.80 202 ALA A C 1
ATOM 1516 O O . ALA A 1 202 ? 23.953 13.440 -38.463 1.00 27.80 202 ALA A O 1
ATOM 1517 N N . ILE A 1 203 ? 23.181 12.709 -36.486 1.00 31.66 203 ILE A N 1
ATOM 1518 C CA . ILE A 1 203 ? 21.801 12.516 -36.942 1.00 31.66 203 ILE A CA 1
ATOM 1519 C C . ILE A 1 203 ? 20.941 13.607 -36.299 1.00 31.66 203 ILE A C 1
ATOM 1521 O O . ILE A 1 203 ? 20.579 13.540 -35.133 1.00 31.66 203 ILE A O 1
ATOM 1525 N N . ALA A 1 204 ? 20.707 14.631 -37.122 1.00 30.47 204 ALA A N 1
ATOM 1526 C CA . ALA A 1 204 ? 19.503 15.447 -37.263 1.00 30.47 204 ALA A CA 1
ATOM 1527 C C . ALA A 1 204 ? 18.750 15.916 -35.999 1.00 30.47 204 ALA A C 1
ATOM 1529 O O . ALA A 1 204 ? 17.872 15.231 -35.485 1.00 30.47 204 ALA A O 1
ATOM 1530 N N . LEU A 1 205 ? 18.942 17.193 -35.656 1.00 31.52 205 LEU A N 1
ATOM 1531 C CA . LEU A 1 205 ? 17.898 18.037 -35.066 1.00 31.52 205 LEU A CA 1
ATOM 1532 C C . LEU A 1 205 ? 17.610 19.196 -36.028 1.00 31.52 205 LEU A C 1
ATOM 1534 O O . LEU A 1 205 ? 18.283 20.222 -35.999 1.00 31.52 205 LEU A O 1
ATOM 1538 N N . LEU A 1 206 ? 16.615 19.027 -36.900 1.00 31.17 206 LEU A N 1
ATOM 1539 C CA . LEU A 1 206 ? 15.962 20.135 -37.602 1.00 31.17 206 LEU A CA 1
ATOM 1540 C C . LEU A 1 206 ? 14.447 19.873 -37.620 1.00 31.17 206 LEU A C 1
ATOM 1542 O O . LEU A 1 206 ? 14.029 18.866 -38.193 1.00 31.17 206 LEU A O 1
ATOM 1546 N N . PRO A 1 207 ? 13.613 20.745 -37.025 1.00 30.48 207 PRO A N 1
ATOM 1547 C CA . PRO A 1 207 ? 12.166 20.690 -37.207 1.00 30.48 207 PRO A CA 1
ATOM 1548 C C . PRO A 1 207 ? 11.765 21.206 -38.609 1.00 30.48 207 PRO A C 1
ATOM 1550 O O . PRO A 1 207 ? 12.528 21.946 -39.241 1.00 30.48 207 PRO A O 1
ATOM 1553 N N . PRO A 1 208 ? 10.591 20.806 -39.141 1.00 35.34 208 PRO A N 1
ATOM 1554 C CA . PRO A 1 208 ? 10.236 21.020 -40.540 1.00 35.34 208 PRO A CA 1
ATOM 1555 C C . PRO A 1 208 ? 9.801 22.462 -40.862 1.00 35.34 208 PRO A C 1
ATOM 1557 O O . PRO A 1 208 ? 9.257 23.190 -40.039 1.00 35.34 208 PRO A O 1
ATOM 1560 N N . LYS A 1 209 ? 10.062 22.821 -42.126 1.00 36.00 209 LYS A N 1
ATOM 1561 C CA . LYS A 1 209 ? 9.832 24.089 -42.845 1.00 36.00 209 LYS A CA 1
ATOM 1562 C C . LYS A 1 209 ? 8.470 24.767 -42.627 1.00 36.00 209 LYS A C 1
ATOM 1564 O O . LYS A 1 209 ? 7.434 24.123 -42.725 1.00 36.00 209 LYS A O 1
ATOM 1569 N N . ALA A 1 210 ? 8.501 26.102 -42.673 1.00 27.02 210 ALA A N 1
ATOM 1570 C CA . ALA A 1 210 ? 7.469 26.916 -43.319 1.00 27.02 210 ALA A CA 1
ATOM 1571 C C . ALA A 1 210 ? 8.131 27.907 -44.301 1.00 27.02 210 ALA A C 1
ATOM 1573 O O . ALA A 1 210 ? 9.079 28.606 -43.945 1.00 27.02 210 ALA A O 1
ATOM 1574 N N . ARG A 1 211 ? 7.655 27.948 -45.547 1.00 32.16 211 ARG A N 1
ATOM 1575 C CA . ARG A 1 211 ? 7.844 29.060 -46.494 1.00 32.16 211 ARG A CA 1
ATOM 1576 C C . ARG A 1 211 ? 6.493 29.319 -47.173 1.00 32.16 211 ARG A C 1
ATOM 1578 O O . ARG A 1 211 ? 5.834 28.324 -47.482 1.00 32.16 211 ARG A O 1
ATOM 1585 N N . PRO A 1 212 ? 6.095 30.577 -47.418 1.00 35.66 212 PRO A N 1
ATOM 1586 C CA . PRO A 1 212 ? 5.243 30.899 -48.556 1.00 35.66 212 PRO A CA 1
ATOM 1587 C C . PRO A 1 212 ? 6.009 30.739 -49.880 1.00 35.66 212 PRO A C 1
ATOM 1589 O O . PRO A 1 212 ? 7.254 30.913 -49.881 1.00 35.66 212 PRO A O 1
#

Radius of gyration: 25.5 Å; chains: 1; bounding box: 77×44×71 Å